Protein AF-0000000087157886 (afdb_homodimer)

Radius of gyration: 39.84 Å; Cα contacts (8 Å, |Δi|>4): 677; chains: 2; bounding box: 119×116×123 Å

Secondary structure (DSSP, 8-state):
------------------------------------------------------PPPPPPPEE---GGG-EE-SS-TTEEEEE-SHHHHTTTS-EEEEEEEPSSP-HHHH---EEEE-SEEEEEEEESEEEEEETTTEEEEEETT-EEE--TT--EEEEEE-TT-EEEEEEESSS-EEEE---/------------------------------------------------------PPPPPPPEE---GGG-EE-SS-TTEEEEE-SHHHHTTTS-EEEEEEEPSSP-HHHH---EEEE-SEEEEEEEESEEEEEETTTEEEEEETT-EEE--TT--EEEEEE-TT-EEEEEEESSS-EEEE---

pLDDT: mean 74.91, std 32.19, range [16.67, 98.94]

Sequence (366 aa):
MAKQKVTSRPAAKTAVRKKWTGLTTAKSSARKTIKSKGRVSTAKKTAAKAAAKARPKQSIAISHHREEDFKADGLRAYAKYRDLGIAAATHGLAQAHVIRLQGPCNPEEVSKLHYHDVEFQMVYVLKGWVKTYMEGEGETLMTQGSAWTQPPRIRHMILDYSGDVELLEVILPAEFKTVELKAMAKQKVTSRPAAKTAVRKKWTGLTTAKSSARKTIKSKGRVSTAKKTAAKAAAKARPKQSIAISHHREEDFKADGLRAYAKYRDLGIAAATHGLAQAHVIRLQGPCNPEEVSKLHYHDVEFQMVYVLKGWVKTYMEGEGETLMTQGSAWTQPPRIRHMILDYSGDVELLEVILPAEFKTVELKA

Organism: NCBI:txid2511166

Solvent-accessible surface area (backbone atoms only — not comparable to full-atom values): 21474 Å² total; per-residue (Å²): 138,74,86,66,84,78,74,87,71,81,82,78,82,84,74,84,67,87,81,78,79,88,74,84,71,80,79,76,79,79,74,80,76,80,78,78,78,75,80,77,75,76,72,75,73,73,71,69,76,71,72,76,73,80,74,72,84,54,48,71,22,73,30,70,69,50,80,84,53,48,34,66,75,78,80,43,93,48,36,29,36,28,76,41,50,35,27,72,23,42,75,40,52,29,28,38,33,38,38,36,41,48,49,77,62,49,48,88,78,54,47,54,44,25,28,43,58,41,77,43,35,38,40,34,28,72,29,48,32,40,29,34,36,36,70,96,73,43,75,46,83,38,38,50,55,14,34,36,40,53,41,62,54,46,44,31,31,45,60,44,46,40,54,66,17,26,35,40,38,42,32,25,44,42,72,65,53,74,49,78,53,80,132,134,83,85,86,78,85,86,82,82,77,87,79,83,85,74,88,70,81,72,89,71,87,65,83,72,78,81,77,79,80,75,81,76,78,79,75,80,74,79,76,73,77,72,75,74,73,71,70,77,69,72,76,73,80,75,73,83,54,48,73,21,73,28,70,69,48,80,84,51,49,34,68,75,79,82,41,93,48,35,29,37,29,75,41,51,34,26,71,24,42,74,38,53,30,26,38,34,39,38,36,39,47,48,78,62,52,48,88,79,54,45,54,44,24,28,42,58,40,77,42,35,37,40,34,28,72,30,48,33,39,29,34,36,34,71,96,76,43,75,46,82,38,37,50,55,13,34,36,41,53,40,60,54,44,46,32,32,44,61,44,46,40,56,64,17,28,34,40,38,42,32,24,43,41,71,65,54,74,47,77,53,81,130

Nearest PDB structures (foldseek):
  2o8q-assembly1_B-2  TM=8.494E-01  e=1.145E-11  Paraburkholderia xenovorans LB400
  2o8q-assembly1_A-2  TM=8.624E-01  e=2.901E-11  Paraburkholderia xenovorans LB400
  1gqg-assembly2_B  TM=8.319E-01  e=5.423E-05  Aspergillus japonicus
  1h1i-assembly2_B  TM=8.383E-01  e=1.104E-04  Aspergillus japonicus
  1zz7-assembly1_B-2  TM=7.543E-01  e=3.122E-04  Streptomyces wedmorensis

InterPro domains:
  IPR011051 RmlC-like cupin domain superfamily [SSF51182] (80-177)
  IPR013096 Cupin 2, conserved barrel [PF07883] (107-158)
  IPR014710 RmlC-like jelly roll fold [G3DSA:2.60.120.10] (56-183)

Foldseek 3Di:
DCPPDDDDPDDDDDDPPPDDDDDDPPPPDPPPPPPPPPPPPPPPPPVPPPPPPDDDDFDDFADDDDPVQFADPVPDPQKTKRWRCRCVRRVQFKGKIKIWGADDDDQVRFFFKKFKQFQWKKKAKQAWWWWKQWPPPGIDIGHHGDMDIDHGGIIMTTRGTDRGIMMMMMTGRNDIDMDTDDD/DDDDDDDDDDDDDDDPDDDDDDPPPPDPDPPPPPPPPDPPPPPPPPVPPPPPPDDDDFADFADDDDPVQFADPVPDPQKTKRWRCRCVRRVQFKGKIKIWGADDDDQVRFFFKKFKQFQWKKKAKQAWWWWKQWPPPGIDIGHHGDMDIDHGGIIMTTRGTDRGIMMMMMTGGNDIDMDTDDD

Structure (mmCIF, N/CA/C/O backbone):
data_AF-0000000087157886-model_v1
#
loop_
_entity.id
_entity.type
_entity.pdbx_description
1 polymer 'Cupin type-2 domain-containing protein'
#
loop_
_atom_site.group_PDB
_atom_site.id
_atom_site.type_symbol
_atom_site.label_atom_id
_atom_site.label_alt_id
_atom_site.label_comp_id
_atom_site.label_asym_id
_atom_site.label_entity_id
_atom_site.label_seq_id
_atom_site.pdbx_PDB_ins_code
_atom_site.Cartn_x
_atom_site.Cartn_y
_atom_site.Cartn_z
_atom_site.occupancy
_atom_site.B_iso_or_equiv
_atom_site.auth_seq_id
_atom_site.auth_comp_id
_atom_site.auth_asym_id
_atom_site.auth_atom_id
_atom_site.pdbx_PDB_model_num
ATOM 1 N N . MET A 1 1 ? 29.219 -51.812 -51.031 1 19.61 1 MET A N 1
ATOM 2 C CA . MET A 1 1 ? 30.516 -51.781 -51.719 1 19.61 1 MET A CA 1
ATOM 3 C C . MET A 1 1 ? 31.156 -50.406 -51.562 1 19.61 1 MET A C 1
ATOM 5 O O . MET A 1 1 ? 30.469 -49.375 -51.594 1 19.61 1 MET A O 1
ATOM 9 N N . ALA A 1 2 ? 32.562 -50.438 -51.406 1 18.75 2 ALA A N 1
ATOM 10 C CA . ALA A 1 2 ? 33.625 -49.812 -50.656 1 18.75 2 ALA A CA 1
ATOM 11 C C . ALA A 1 2 ? 34.188 -48.562 -51.375 1 18.75 2 ALA A C 1
ATOM 13 O O . ALA A 1 2 ? 35.156 -47.969 -50.906 1 18.75 2 ALA A O 1
ATOM 14 N N . LYS A 1 3 ? 33.531 -48.156 -52.5 1 18.78 3 LYS A N 1
ATOM 15 C CA . LYS A 1 3 ? 34.531 -47.531 -53.375 1 18.78 3 LYS A CA 1
ATOM 16 C C . LYS A 1 3 ? 35.125 -46.312 -52.719 1 18.78 3 LYS A C 1
ATOM 18 O O . LYS A 1 3 ? 34.438 -45.375 -52.375 1 18.78 3 LYS A O 1
ATOM 23 N N . GLN A 1 4 ? 36.344 -46.406 -52.281 1 18.41 4 GLN A N 1
ATOM 24 C CA . GLN A 1 4 ? 37.438 -45.812 -51.5 1 18.41 4 GLN A CA 1
ATOM 25 C C . GLN A 1 4 ? 38.062 -44.625 -52.25 1 18.41 4 GLN A C 1
ATOM 27 O O . GLN A 1 4 ? 39.25 -44.344 -52.062 1 18.41 4 GLN A O 1
ATOM 32 N N . LYS A 1 5 ? 37.188 -44.031 -53.188 1 20.88 5 LYS A N 1
ATOM 33 C CA . LYS A 1 5 ? 38.094 -43.25 -54.062 1 20.88 5 LYS A CA 1
ATOM 34 C C . LYS A 1 5 ? 39 -42.375 -53.25 1 20.88 5 LYS A C 1
ATOM 36 O O . LYS A 1 5 ? 38.562 -41.719 -52.281 1 20.88 5 LYS A O 1
ATOM 41 N N . VAL A 1 6 ? 40.219 -42.375 -53.594 1 19.45 6 VAL A N 1
ATOM 42 C CA . VAL A 1 6 ? 41.656 -42.25 -53.375 1 19.45 6 VAL A CA 1
ATOM 43 C C . VAL A 1 6 ? 42.031 -40.781 -53.188 1 19.45 6 VAL A C 1
ATOM 45 O O . VAL A 1 6 ? 41.219 -39.875 -53.531 1 19.45 6 VAL A O 1
ATOM 48 N N . THR A 1 7 ? 43.25 -40.406 -53.531 1 18.94 7 THR A N 1
ATOM 49 C CA . THR A 1 7 ? 44.5 -40 -52.938 1 18.94 7 THR A CA 1
ATOM 50 C C . THR A 1 7 ? 44.812 -38.531 -53.219 1 18.94 7 THR A C 1
ATOM 52 O O . THR A 1 7 ? 45.375 -37.812 -52.406 1 18.94 7 THR A O 1
ATOM 55 N N . SER A 1 8 ? 44.406 -37.938 -54.531 1 18.78 8 SER A N 1
ATOM 56 C CA . SER A 1 8 ? 45.656 -37.344 -55.031 1 18.78 8 SER A CA 1
ATOM 57 C C . SER A 1 8 ? 45.906 -36 -54.375 1 18.78 8 SER A C 1
ATOM 59 O O . SER A 1 8 ? 45 -35.156 -54.312 1 18.78 8 SER A O 1
ATOM 61 N N . ARG A 1 9 ? 46.844 -35.844 -53.531 1 20.89 9 ARG A N 1
ATOM 62 C CA . ARG A 1 9 ? 47.375 -34.906 -52.531 1 20.89 9 ARG A CA 1
ATOM 63 C C . ARG A 1 9 ? 47.938 -33.656 -53.219 1 20.89 9 ARG A C 1
ATOM 65 O O . ARG A 1 9 ? 48.969 -33.75 -53.875 1 20.89 9 ARG A O 1
ATOM 72 N N . PRO A 1 10 ? 47.031 -32.906 -54 1 19.55 10 PRO A N 1
ATOM 73 C CA . PRO A 1 10 ? 47.812 -31.953 -54.781 1 19.55 10 PRO A CA 1
ATOM 74 C C . PRO A 1 10 ? 48.812 -31.188 -53.969 1 19.55 10 PRO A C 1
ATOM 76 O O . PRO A 1 10 ? 48.688 -31.062 -52.75 1 19.55 10 PRO A O 1
ATOM 79 N N . ALA A 1 11 ? 49.781 -30.703 -54.781 1 18.25 11 ALA A N 1
ATOM 80 C CA . ALA A 1 11 ? 51.156 -30.234 -54.781 1 18.25 11 ALA A CA 1
ATOM 81 C C . ALA A 1 11 ? 51.312 -28.906 -54.062 1 18.25 11 ALA A C 1
ATOM 83 O O . ALA A 1 11 ? 50.344 -28.109 -54 1 18.25 11 ALA A O 1
ATOM 84 N N . ALA A 1 12 ? 52.531 -28.625 -53.531 1 17.77 12 ALA A N 1
ATOM 85 C CA . ALA A 1 12 ? 53.344 -28 -52.5 1 17.77 12 ALA A CA 1
ATOM 86 C C . ALA A 1 12 ? 53.656 -26.547 -52.844 1 17.77 12 ALA A C 1
ATOM 88 O O . ALA A 1 12 ? 54.281 -25.828 -52.031 1 17.77 12 ALA A O 1
ATOM 89 N N . LYS A 1 13 ? 53 -25.922 -53.969 1 19.08 13 LYS A N 1
ATOM 90 C CA . LYS A 1 13 ? 54.094 -25.062 -54.438 1 19.08 13 LYS A CA 1
ATOM 91 C C . LYS A 1 13 ? 54.562 -24.125 -53.312 1 19.08 13 LYS A C 1
ATOM 93 O O . LYS A 1 13 ? 53.844 -23.906 -52.344 1 19.08 13 LYS A O 1
ATOM 98 N N . THR A 1 14 ? 55.469 -23.141 -53.812 1 18.05 14 THR A N 1
ATOM 99 C CA . THR A 1 14 ? 56.781 -22.5 -53.656 1 18.05 14 THR A CA 1
ATOM 100 C C . THR A 1 14 ? 56.688 -21.281 -52.75 1 18.05 14 THR A C 1
ATOM 102 O O . THR A 1 14 ? 55.719 -20.516 -52.812 1 18.05 14 THR A O 1
ATOM 105 N N . ALA A 1 15 ? 57.656 -21.031 -51.906 1 19.45 15 ALA A N 1
ATOM 106 C CA . ALA A 1 15 ? 58.188 -20.469 -50.688 1 19.45 15 ALA A CA 1
ATOM 107 C C . ALA A 1 15 ? 58.5 -18.984 -50.844 1 19.45 15 ALA A C 1
ATOM 109 O O . ALA A 1 15 ? 58.781 -18.297 -49.844 1 19.45 15 ALA A O 1
ATOM 110 N N . VAL A 1 16 ? 58.062 -18.219 -51.969 1 19.06 16 VAL A N 1
ATOM 111 C CA . VAL A 1 16 ? 59.125 -17.234 -52.188 1 19.06 16 VAL A CA 1
ATOM 112 C C . VAL A 1 16 ? 59.188 -16.281 -51 1 19.06 16 VAL A C 1
ATOM 114 O O . VAL A 1 16 ? 58.188 -15.664 -50.625 1 19.06 16 VAL A O 1
ATOM 117 N N . ARG A 1 17 ? 60.25 -16.312 -50.188 1 18.52 17 ARG A N 1
ATOM 118 C CA . ARG A 1 17 ? 60.719 -15.789 -48.906 1 18.52 17 ARG A CA 1
ATOM 119 C C . ARG A 1 17 ? 61.094 -14.312 -49.031 1 18.52 17 ARG A C 1
ATOM 121 O O . ARG A 1 17 ? 61.875 -13.797 -48.25 1 18.52 17 ARG A O 1
ATOM 128 N N . LYS A 1 18 ? 60.438 -13.453 -49.844 1 21.28 18 LYS A N 1
ATOM 129 C CA . LYS A 1 18 ? 61.281 -12.281 -50 1 21.28 18 LYS A CA 1
ATOM 130 C C . LYS A 1 18 ? 61.656 -11.688 -48.625 1 21.28 18 LYS A C 1
ATOM 132 O O . LYS A 1 18 ? 60.812 -11.555 -47.75 1 21.28 18 LYS A O 1
ATOM 137 N N . LYS A 1 19 ? 63.031 -11.391 -48.469 1 18.89 19 LYS A N 1
ATOM 138 C CA . LYS A 1 19 ? 64.062 -11.023 -47.469 1 18.89 19 LYS A CA 1
ATOM 139 C C . LYS A 1 19 ? 63.75 -9.672 -46.844 1 18.89 19 LYS A C 1
ATOM 141 O O . LYS A 1 19 ? 63.062 -8.836 -47.469 1 18.89 19 LYS A O 1
ATOM 146 N N . TRP A 1 20 ? 64.438 -9.391 -45.656 1 19.41 20 TRP A N 1
ATOM 147 C CA . TRP A 1 20 ? 64.5 -8.82 -44.312 1 19.41 20 TRP A CA 1
ATOM 148 C C . TRP A 1 20 ? 65.062 -7.402 -44.344 1 19.41 20 TRP A C 1
ATOM 150 O O . TRP A 1 20 ? 65.125 -6.738 -43.312 1 19.41 20 TRP A O 1
ATOM 160 N N . THR A 1 21 ? 65.188 -6.734 -45.531 1 16.67 21 THR A N 1
ATOM 161 C CA . THR A 1 21 ? 66.438 -5.949 -45.375 1 16.67 21 THR A CA 1
ATOM 162 C C . THR A 1 21 ? 66.312 -5.031 -44.188 1 16.67 21 THR A C 1
ATOM 164 O O . THR A 1 21 ? 65.25 -4.855 -43.594 1 16.67 21 THR A O 1
ATOM 167 N N . GLY A 1 22 ? 66.875 -3.629 -44.344 1 17.62 22 GLY A N 1
ATOM 168 C CA . GLY A 1 22 ? 68 -2.873 -43.781 1 17.62 22 GLY A CA 1
ATOM 169 C C . GLY A 1 22 ? 67.625 -2.119 -42.531 1 17.62 22 GLY A C 1
ATOM 170 O O . GLY A 1 22 ? 66.438 -1.833 -42.281 1 17.62 22 GLY A O 1
ATOM 171 N N . LEU A 1 23 ? 68.562 -2.012 -41.5 1 20.67 23 LEU A N 1
ATOM 172 C CA . LEU A 1 23 ? 68.875 -1.808 -40.094 1 20.67 23 LEU A CA 1
ATOM 173 C C . LEU A 1 23 ? 68.75 -0.333 -39.719 1 20.67 23 LEU A C 1
ATOM 175 O O . LEU A 1 23 ? 68.375 -0.001 -38.594 1 20.67 23 LEU A O 1
ATOM 179 N N . THR A 1 24 ? 68.812 0.702 -40.594 1 21.12 24 THR A N 1
ATOM 180 C CA . THR A 1 24 ? 69.688 1.696 -40.031 1 21.12 24 THR A CA 1
ATOM 181 C C . THR A 1 24 ? 69.062 2.318 -38.781 1 21.12 24 THR A C 1
ATOM 183 O O . THR A 1 24 ? 67.812 2.477 -38.719 1 21.12 24 THR A O 1
ATOM 186 N N . THR A 1 25 ? 69.75 2.252 -37.656 1 20.39 25 THR A N 1
ATOM 187 C CA . THR A 1 25 ? 69.688 2.537 -36.219 1 20.39 25 THR A CA 1
ATOM 188 C C . THR A 1 25 ? 69.562 4.035 -36 1 20.39 25 THR A C 1
ATOM 190 O O . THR A 1 25 ? 69.562 4.488 -34.844 1 20.39 25 THR A O 1
ATOM 193 N N . ALA A 1 26 ? 68.938 4.871 -36.906 1 23.09 26 ALA A N 1
ATOM 194 C CA . ALA A 1 26 ? 69.25 6.246 -36.594 1 23.09 26 ALA A CA 1
ATOM 195 C C . ALA A 1 26 ? 68.875 6.605 -35.156 1 23.09 26 ALA A C 1
ATOM 197 O O . ALA A 1 26 ? 67.812 6.219 -34.688 1 23.09 26 ALA A O 1
ATOM 198 N N . LYS A 1 27 ? 69.875 7.004 -34.344 1 24 27 LYS A N 1
ATOM 199 C CA . LYS A 1 27 ? 70.062 7.422 -32.938 1 24 27 LYS A CA 1
ATOM 200 C C . LYS A 1 27 ? 69.188 8.641 -32.625 1 24 27 LYS A C 1
ATOM 202 O O . LYS A 1 27 ? 69.438 9.727 -33.156 1 24 27 LYS A O 1
ATOM 207 N N . SER A 1 28 ? 67.875 8.641 -32.781 1 21.61 28 SER A N 1
ATOM 208 C CA . SER A 1 28 ? 67.188 9.891 -32.5 1 21.61 28 SER A CA 1
ATOM 209 C C . SER A 1 28 ? 67.5 10.406 -31.109 1 21.61 28 SER A C 1
ATOM 211 O O . SER A 1 28 ? 67.75 9.625 -30.172 1 21.61 28 SER A O 1
ATOM 213 N N . SER A 1 29 ? 68.062 11.648 -31.016 1 24.52 29 SER A N 1
ATOM 214 C CA . SER A 1 29 ? 68.5 12.594 -29.984 1 24.52 29 SER A CA 1
ATOM 215 C C . SER A 1 29 ? 67.375 12.789 -28.953 1 24.52 29 SER A C 1
ATOM 217 O O . SER A 1 29 ? 66.188 12.969 -29.312 1 24.52 29 SER A O 1
ATOM 219 N N . ALA A 1 30 ? 67.562 12.305 -27.781 1 24.83 30 ALA A N 1
ATOM 220 C CA . ALA A 1 30 ? 66.812 12.258 -26.562 1 24.83 30 ALA A CA 1
ATOM 221 C C . ALA A 1 30 ? 66.438 13.664 -26.078 1 24.83 30 ALA A C 1
ATOM 223 O O . ALA A 1 30 ? 67.312 14.398 -25.594 1 24.83 30 ALA A O 1
ATOM 224 N N . ARG A 1 31 ? 65.688 14.5 -26.906 1 25.17 31 ARG A N 1
ATOM 225 C CA . ARG A 1 31 ? 65.375 15.812 -26.359 1 25.17 31 ARG A CA 1
ATOM 226 C C . ARG A 1 31 ? 64.75 15.688 -24.984 1 25.17 31 ARG A C 1
ATOM 228 O O . ARG A 1 31 ? 63.812 14.859 -24.812 1 25.17 31 ARG A O 1
ATOM 235 N N . LYS A 1 32 ? 65.375 16.125 -23.906 1 25.89 32 LYS A N 1
ATOM 236 C CA . LYS A 1 32 ? 65.062 16.25 -22.5 1 25.89 32 LYS A CA 1
ATOM 237 C C . LYS A 1 32 ? 63.781 17.062 -22.312 1 25.89 32 LYS A C 1
ATOM 239 O O . LYS A 1 32 ? 63.719 18.219 -22.703 1 25.89 32 LYS A O 1
ATOM 244 N N . THR A 1 33 ? 62.531 16.578 -22.656 1 25.28 33 THR A N 1
ATOM 245 C CA . THR A 1 33 ? 61.312 17.344 -22.375 1 25.28 33 THR A CA 1
ATOM 246 C C . THR A 1 33 ? 61.219 17.719 -20.906 1 25.28 33 THR A C 1
ATOM 248 O O . THR A 1 33 ? 61.312 16.844 -20.031 1 25.28 33 THR A O 1
ATOM 251 N N . ILE A 1 34 ? 61.625 18.891 -20.5 1 25.67 34 ILE A N 1
ATOM 252 C CA . ILE A 1 34 ? 61.469 19.547 -19.203 1 25.67 34 ILE A CA 1
ATOM 253 C C . ILE A 1 34 ? 60 19.562 -18.797 1 25.67 34 ILE A C 1
ATOM 255 O O . ILE A 1 34 ? 59.156 20.141 -19.5 1 25.67 34 ILE A O 1
ATOM 259 N N . LYS A 1 35 ? 59.438 18.516 -18.172 1 27.19 35 LYS A N 1
ATOM 260 C CA . LYS A 1 35 ? 58.062 18.406 -17.641 1 27.19 35 LYS A CA 1
ATOM 261 C C . LYS A 1 35 ? 57.844 19.438 -16.547 1 27.19 35 LYS A C 1
ATOM 263 O O . LYS A 1 35 ? 58.5 19.406 -15.5 1 27.19 35 LYS A O 1
ATOM 268 N N . SER A 1 36 ? 57.594 20.734 -16.875 1 28.08 36 SER A N 1
ATOM 269 C CA . SER A 1 36 ? 57.094 21.672 -15.867 1 28.08 36 SER A CA 1
ATOM 270 C C . SER A 1 36 ? 55.875 21.125 -15.156 1 28.08 36 SER A C 1
ATOM 272 O O . SER A 1 36 ? 54.938 20.656 -15.797 1 28.08 36 SER A O 1
ATOM 274 N N . LYS A 1 37 ? 56 20.594 -13.922 1 31.44 37 LYS A N 1
ATOM 275 C CA . LYS A 1 37 ? 54.969 20.141 -12.977 1 31.44 37 LYS A CA 1
ATOM 276 C C . LYS A 1 37 ? 53.969 21.234 -12.703 1 31.44 37 LYS A C 1
ATOM 278 O O . LYS A 1 37 ? 54.281 22.234 -12.047 1 31.44 37 LYS A O 1
ATOM 283 N N . GLY A 1 38 ? 53.094 21.703 -13.656 1 28.89 38 GLY A N 1
ATOM 284 C CA . GLY A 1 38 ? 51.969 22.562 -13.281 1 28.89 38 GLY A CA 1
ATOM 285 C C . GLY A 1 38 ? 51.156 22 -12.133 1 28.89 38 GLY A C 1
ATOM 286 O O . GLY A 1 38 ? 50.875 20.797 -12.078 1 28.89 38 GLY A O 1
ATOM 287 N N . ARG A 1 39 ? 51.219 22.609 -10.859 1 28.95 39 ARG A N 1
ATOM 288 C CA . ARG A 1 39 ? 50.438 22.391 -9.656 1 28.95 39 ARG A CA 1
ATOM 289 C C . ARG A 1 39 ? 48.938 22.406 -9.969 1 28.95 39 ARG A C 1
ATOM 291 O O . ARG A 1 39 ? 48.406 23.438 -10.383 1 28.95 39 ARG A O 1
ATOM 298 N N . VAL A 1 40 ? 48.312 21.312 -10.438 1 33.69 40 VAL A N 1
ATOM 299 C CA . VAL A 1 40 ? 46.875 21.188 -10.516 1 33.69 40 VAL A CA 1
ATOM 300 C C . VAL A 1 40 ? 46.25 21.469 -9.156 1 33.69 40 VAL A C 1
ATOM 302 O O . VAL A 1 40 ? 46.531 20.781 -8.172 1 33.69 40 VAL A O 1
ATOM 305 N N . SER A 1 41 ? 46.125 22.766 -8.773 1 28.81 41 SER A N 1
ATOM 306 C CA . SER A 1 41 ? 45.25 23.094 -7.641 1 28.81 41 SER A CA 1
ATOM 307 C C . SER A 1 41 ? 43.938 22.359 -7.715 1 28.81 41 SER A C 1
ATOM 309 O O . SER A 1 41 ? 43.188 22.5 -8.703 1 28.81 41 SER A O 1
ATOM 311 N N . THR A 1 42 ? 43.844 21.109 -7.238 1 31.78 42 THR A N 1
ATOM 312 C CA . THR A 1 42 ? 42.594 20.406 -7.051 1 31.78 42 THR A CA 1
ATOM 313 C C . THR A 1 42 ? 41.625 21.234 -6.223 1 31.78 42 THR A C 1
ATOM 315 O O . THR A 1 42 ? 41.781 21.359 -5.004 1 31.78 42 THR A O 1
ATOM 318 N N . ALA A 1 43 ? 41.219 22.484 -6.66 1 34.84 43 ALA A N 1
ATOM 319 C CA . ALA A 1 43 ? 40.062 23.094 -6.027 1 34.84 43 ALA A CA 1
ATOM 320 C C . ALA A 1 43 ? 38.938 22.047 -5.816 1 34.84 43 ALA A C 1
ATOM 322 O O . ALA A 1 43 ? 38.438 21.469 -6.781 1 34.84 43 ALA A O 1
ATOM 323 N N . LYS A 1 44 ? 38.969 21.406 -4.664 1 33.78 44 LYS A N 1
ATOM 324 C CA . LYS A 1 44 ? 37.812 20.641 -4.223 1 33.78 44 LYS A CA 1
ATOM 325 C C . LYS A 1 44 ? 36.531 21.453 -4.355 1 33.78 44 LYS A C 1
ATOM 327 O O . LYS A 1 44 ? 36.344 22.422 -3.617 1 33.78 44 LYS A O 1
ATOM 332 N N . LYS A 1 45 ? 36 21.703 -5.613 1 35.59 45 LYS A N 1
ATOM 333 C CA . LYS A 1 45 ? 34.625 22.125 -5.684 1 35.59 45 LYS A CA 1
ATOM 334 C C . LYS A 1 45 ? 33.75 21.266 -4.777 1 35.59 45 LYS A C 1
ATOM 336 O O . LYS A 1 45 ? 33.594 20.047 -4.988 1 35.59 45 LYS A O 1
ATOM 341 N N . THR A 1 46 ? 33.75 21.562 -3.512 1 28.69 46 THR A N 1
ATOM 342 C CA . THR A 1 46 ? 32.688 20.984 -2.717 1 28.69 46 THR A CA 1
ATOM 343 C C . THR A 1 46 ? 31.344 21.141 -3.428 1 28.69 46 THR A C 1
ATOM 345 O O . THR A 1 46 ? 30.859 22.25 -3.631 1 28.69 46 THR A O 1
ATOM 348 N N . ALA A 1 47 ? 31.047 20.375 -4.434 1 32.88 47 ALA A N 1
ATOM 349 C CA . ALA A 1 47 ? 29.703 20.359 -4.984 1 32.88 47 ALA A CA 1
ATOM 350 C C . ALA A 1 47 ? 28.656 20.484 -3.881 1 32.88 47 ALA A C 1
ATOM 352 O O . ALA A 1 47 ? 28.609 19.641 -2.973 1 32.88 47 ALA A O 1
ATOM 353 N N . ALA A 1 48 ? 28.312 21.625 -3.432 1 32.16 48 ALA A N 1
ATOM 354 C CA . ALA A 1 48 ? 27.156 21.844 -2.578 1 32.16 48 ALA A CA 1
ATOM 355 C C . ALA A 1 48 ? 26.047 20.844 -2.895 1 32.16 48 ALA A C 1
ATOM 357 O O . ALA A 1 48 ? 25.75 20.594 -4.066 1 32.16 48 ALA A O 1
ATOM 358 N N . LYS A 1 49 ? 25.922 19.75 -2.219 1 34.44 49 LYS A N 1
ATOM 359 C CA . LYS A 1 49 ? 24.703 18.953 -2.312 1 34.44 49 LYS A CA 1
ATOM 360 C C . LYS A 1 49 ? 23.484 19.812 -2.609 1 34.44 49 LYS A C 1
ATOM 362 O O . LYS A 1 49 ? 23.141 20.703 -1.819 1 34.44 49 LYS A O 1
ATOM 367 N N . ALA A 1 50 ? 23.172 20.219 -3.842 1 35.5 50 ALA A N 1
ATOM 368 C CA . ALA A 1 50 ? 21.938 20.875 -4.246 1 35.5 50 ALA A CA 1
ATOM 369 C C . ALA A 1 50 ? 20.781 20.438 -3.357 1 35.5 50 ALA A C 1
ATOM 371 O O . ALA A 1 50 ? 20.609 19.25 -3.072 1 35.5 50 ALA A O 1
ATOM 372 N N . ALA A 1 51 ? 20.328 21.125 -2.377 1 38.31 51 ALA A N 1
ATOM 373 C CA . ALA A 1 51 ? 19.078 20.953 -1.669 1 38.31 51 ALA A CA 1
ATOM 374 C C . ALA A 1 51 ? 18.016 20.312 -2.578 1 38.31 51 ALA A C 1
ATOM 376 O O . ALA A 1 51 ? 17.828 20.75 -3.713 1 38.31 51 ALA A O 1
ATOM 377 N N . ALA A 1 52 ? 17.875 19.047 -2.633 1 45.19 52 ALA A N 1
ATOM 378 C CA . ALA A 1 52 ? 16.812 18.406 -3.406 1 45.19 52 ALA A CA 1
ATOM 379 C C . ALA A 1 52 ? 15.609 19.328 -3.57 1 45.19 52 ALA A C 1
ATOM 381 O O . ALA A 1 52 ? 15.109 19.891 -2.592 1 45.19 52 ALA A O 1
ATOM 382 N N . LYS A 1 53 ? 15.531 20.062 -4.598 1 56.94 53 LYS A N 1
ATOM 383 C CA . LYS A 1 53 ? 14.391 20.906 -4.926 1 56.94 53 LYS A CA 1
ATOM 384 C C . LYS A 1 53 ? 13.086 20.312 -4.41 1 56.94 53 LYS A C 1
ATOM 386 O O . LYS A 1 53 ? 12.852 19.109 -4.562 1 56.94 53 LYS A O 1
ATOM 391 N N . ALA A 1 54 ? 12.43 20.953 -3.443 1 74.25 54 ALA A N 1
ATOM 392 C CA . ALA A 1 54 ? 11.141 20.562 -2.865 1 74.25 54 ALA A CA 1
ATOM 393 C C . ALA A 1 54 ? 10.18 20.094 -3.945 1 74.25 54 ALA A C 1
ATOM 395 O O . ALA A 1 54 ? 10.078 20.703 -5.012 1 74.25 54 ALA A O 1
ATOM 396 N N . ARG A 1 55 ? 9.617 18.859 -3.873 1 80.56 55 ARG A N 1
ATOM 397 C CA . ARG A 1 55 ? 8.625 18.328 -4.816 1 80.56 55 ARG A CA 1
ATOM 398 C C . ARG A 1 55 ? 7.387 19.219 -4.855 1 80.56 55 ARG A C 1
ATOM 400 O O . ARG A 1 55 ? 6.98 19.766 -3.83 1 80.56 55 ARG A O 1
ATOM 407 N N . PRO A 1 56 ? 6.938 19.344 -6.086 1 90.88 56 PRO A N 1
ATOM 408 C CA . PRO A 1 56 ? 5.664 20.062 -6.176 1 90.88 56 PRO A CA 1
ATOM 409 C C . PRO A 1 56 ? 4.57 19.438 -5.312 1 90.88 56 PRO A C 1
ATOM 411 O O . PRO A 1 56 ? 4.703 18.297 -4.879 1 90.88 56 PRO A O 1
ATOM 414 N N . LYS A 1 57 ? 3.588 20.219 -5.176 1 94.69 57 LYS A N 1
ATOM 415 C CA . LYS A 1 57 ? 2.447 19.734 -4.402 1 94.69 57 LYS A CA 1
ATOM 416 C C . LYS A 1 57 ? 1.817 18.516 -5.066 1 94.69 57 LYS A C 1
ATOM 418 O O . LYS A 1 57 ? 1.629 18.484 -6.285 1 94.69 57 LYS A O 1
ATOM 423 N N . GLN A 1 58 ? 1.436 17.578 -4.309 1 97.69 58 GLN A N 1
ATOM 424 C CA . GLN A 1 58 ? 0.81 16.359 -4.801 1 97.69 58 GLN A CA 1
ATOM 425 C C . GLN A 1 58 ? -0.633 16.609 -5.227 1 97.69 58 GLN A C 1
ATOM 427 O O . GLN A 1 58 ? -1.306 17.484 -4.672 1 97.69 58 GLN A O 1
ATOM 432 N N . SER A 1 59 ? -1.042 15.844 -6.199 1 97.94 59 SER A N 1
ATOM 433 C CA . SER A 1 59 ? -2.457 15.766 -6.543 1 97.94 59 SER A CA 1
ATOM 434 C C . SER A 1 59 ? -3.086 14.477 -6.035 1 97.94 59 SER A C 1
ATOM 436 O O . SER A 1 59 ? -2.387 13.602 -5.512 1 97.94 59 SER A O 1
ATOM 438 N N . ILE A 1 60 ? -4.398 14.375 -6.129 1 98.38 60 ILE A N 1
ATOM 439 C CA . ILE A 1 60 ? -5.113 13.172 -5.707 1 98.38 60 ILE A CA 1
ATOM 440 C C . ILE A 1 60 ? -5.102 12.141 -6.832 1 98.38 60 ILE A C 1
ATOM 442 O O . ILE A 1 60 ? -5.496 12.445 -7.961 1 98.38 60 ILE A O 1
ATOM 446 N N . ALA A 1 61 ? -4.633 10.977 -6.598 1 98.75 61 ALA A N 1
ATOM 447 C CA . ALA A 1 61 ? -4.797 9.844 -7.504 1 98.75 61 ALA A CA 1
ATOM 448 C C . ALA A 1 61 ? -6.004 8.992 -7.109 1 98.75 61 ALA A C 1
ATOM 450 O O . ALA A 1 61 ? -6.133 8.586 -5.953 1 98.75 61 ALA A O 1
ATOM 451 N N . ILE A 1 62 ? -6.891 8.727 -8.016 1 98.75 62 ILE A N 1
ATOM 452 C CA . ILE A 1 62 ? -8.016 7.82 -7.824 1 98.75 62 ILE A CA 1
ATOM 453 C C . ILE A 1 62 ? -8.031 6.781 -8.945 1 98.75 62 ILE A C 1
ATOM 455 O O . ILE A 1 62 ? -7.945 7.125 -10.125 1 98.75 62 ILE A O 1
ATOM 459 N N . SER A 1 63 ? -8.062 5.559 -8.562 1 98.75 63 SER A N 1
ATOM 460 C CA . SER A 1 63 ? -8.164 4.461 -9.516 1 98.75 63 SER A CA 1
ATOM 461 C C . SER A 1 63 ? -9.273 3.488 -9.141 1 98.75 63 SER A C 1
ATOM 463 O O . SER A 1 63 ? -9.359 3.055 -7.988 1 98.75 63 SER A O 1
ATOM 465 N N . HIS A 1 64 ? -10.133 3.199 -10.078 1 98.75 64 HIS A N 1
ATOM 466 C CA . HIS A 1 64 ? -11.141 2.158 -9.914 1 98.75 64 HIS A CA 1
ATOM 467 C C . HIS A 1 64 ? -10.781 0.916 -10.727 1 98.75 64 HIS A C 1
ATOM 469 O O . HIS A 1 64 ? -10.172 1.02 -11.789 1 98.75 64 HIS A O 1
ATOM 475 N N . HIS A 1 65 ? -11.164 -0.209 -10.172 1 98.31 65 HIS A N 1
ATOM 476 C CA . HIS A 1 65 ? -10.867 -1.45 -10.883 1 98.31 65 HIS A CA 1
ATOM 477 C C . HIS A 1 65 ? -11.594 -1.505 -12.219 1 98.31 65 HIS A C 1
ATOM 479 O O . HIS A 1 65 ? -12.82 -1.425 -12.273 1 98.31 65 HIS A O 1
ATOM 485 N N . ARG A 1 66 ? -10.828 -1.606 -13.211 1 97.44 66 ARG A N 1
ATOM 486 C CA . ARG A 1 66 ? -11.289 -1.949 -14.547 1 97.44 66 ARG A CA 1
ATOM 487 C C . ARG A 1 66 ? -10.367 -2.969 -15.203 1 97.44 66 ARG A C 1
ATOM 489 O O . ARG A 1 66 ? -9.141 -2.793 -15.211 1 97.44 66 ARG A O 1
ATOM 496 N N . GLU A 1 67 ? -10.961 -4.004 -15.766 1 96.94 67 GLU A N 1
ATOM 497 C CA . GLU A 1 67 ? -10.172 -5.062 -16.391 1 96.94 67 GLU A CA 1
ATOM 498 C C . GLU A 1 67 ? -9.273 -4.512 -17.5 1 96.94 67 GLU A C 1
ATOM 500 O O . GLU A 1 67 ? -8.133 -4.957 -17.656 1 96.94 67 GLU A O 1
ATOM 505 N N . GLU A 1 68 ? -9.711 -3.498 -18.203 1 96.62 68 GLU A N 1
ATOM 506 C CA . GLU A 1 68 ? -8.984 -2.941 -19.344 1 96.62 68 GLU A CA 1
ATOM 507 C C . GLU A 1 68 ? -7.742 -2.18 -18.875 1 96.62 68 GLU A C 1
ATOM 509 O O . GLU A 1 68 ? -6.879 -1.845 -19.688 1 96.62 68 GLU A O 1
ATOM 514 N N . ASP A 1 69 ? -7.672 -1.919 -17.609 1 97 69 ASP A N 1
ATOM 515 C CA . ASP A 1 69 ? -6.535 -1.158 -17.094 1 97 69 ASP A CA 1
ATOM 516 C C . ASP A 1 69 ? -5.324 -2.061 -16.875 1 97 69 ASP A C 1
ATOM 518 O O . ASP A 1 69 ? -4.215 -1.573 -16.656 1 97 69 ASP A O 1
ATOM 522 N N . PHE A 1 70 ? -5.531 -3.373 -16.891 1 97 70 PHE A N 1
ATOM 523 C CA . PHE A 1 70 ? -4.395 -4.285 -16.844 1 97 70 PHE A CA 1
ATOM 524 C C . PHE A 1 70 ? -3.701 -4.359 -18.188 1 97 70 PHE A C 1
ATOM 526 O O . PHE A 1 70 ? -4.309 -4.773 -19.188 1 97 70 PHE A O 1
ATOM 533 N N . LYS A 1 71 ? -2.461 -3.914 -18.188 1 94.75 71 LYS A N 1
ATOM 534 C CA . LYS A 1 71 ? -1.704 -3.859 -19.438 1 94.75 71 LYS A CA 1
ATOM 535 C C . LYS A 1 71 ? -0.412 -4.664 -19.328 1 94.75 71 LYS A C 1
ATOM 537 O O . LYS A 1 71 ? 0.228 -4.684 -18.281 1 94.75 71 LYS A O 1
ATOM 542 N N . ALA A 1 72 ? -0.111 -5.27 -20.438 1 89.12 72 ALA A N 1
ATOM 543 C CA . ALA A 1 72 ? 1.209 -5.891 -20.516 1 89.12 72 ALA A CA 1
ATOM 544 C C . ALA A 1 72 ? 2.303 -4.84 -20.672 1 89.12 72 ALA A C 1
ATOM 546 O O . ALA A 1 72 ? 2.098 -3.812 -21.328 1 89.12 72 ALA A O 1
ATOM 547 N N . ASP A 1 73 ? 3.326 -4.887 -19.781 1 74.94 73 ASP A N 1
ATOM 548 C CA . ASP A 1 73 ? 4.387 -3.891 -19.906 1 74.94 73 ASP A CA 1
ATOM 549 C C . ASP A 1 73 ? 5.391 -4.285 -20.984 1 74.94 73 ASP A C 1
ATOM 551 O O . ASP A 1 73 ? 6.336 -3.543 -21.266 1 74.94 73 ASP A O 1
ATOM 555 N N . GLY A 1 74 ? 5.125 -5.305 -21.703 1 66.56 74 GLY A N 1
ATOM 556 C CA . GLY A 1 74 ? 5.961 -5.727 -22.828 1 66.56 74 GLY A CA 1
ATOM 557 C C . GLY A 1 74 ? 7.219 -6.453 -22.375 1 66.56 74 GLY A C 1
ATOM 558 O O . GLY A 1 74 ? 7.879 -7.113 -23.188 1 66.56 74 GLY A O 1
ATOM 559 N N . LEU A 1 75 ? 7.676 -6.211 -21.125 1 64.12 75 LEU A N 1
ATOM 560 C CA . LEU A 1 75 ? 8.922 -6.824 -20.688 1 64.12 75 LEU A CA 1
ATOM 561 C C . LEU A 1 75 ? 8.672 -8.227 -20.156 1 64.12 75 LEU A C 1
ATOM 563 O O . LEU A 1 75 ? 9.484 -9.133 -20.375 1 64.12 75 LEU A O 1
ATOM 567 N N . ARG A 1 76 ? 7.523 -8.414 -19.562 1 76.31 76 ARG A N 1
ATOM 568 C CA . ARG A 1 76 ? 7.188 -9.711 -18.984 1 76.31 76 ARG A CA 1
ATOM 569 C C . ARG A 1 76 ? 5.855 -10.227 -19.516 1 76.31 76 ARG A C 1
ATOM 571 O O . ARG A 1 76 ? 4.793 -9.727 -19.141 1 76.31 76 ARG A O 1
ATOM 578 N N . ALA A 1 77 ? 5.883 -11.273 -20.375 1 80.38 77 ALA A N 1
ATOM 579 C CA . ALA A 1 77 ? 4.688 -11.805 -21.016 1 80.38 77 ALA A CA 1
ATOM 580 C C . ALA A 1 77 ? 3.74 -12.422 -19.984 1 80.38 77 ALA A C 1
ATOM 582 O O . ALA A 1 77 ? 2.539 -12.555 -20.25 1 80.38 77 ALA A O 1
ATOM 583 N N . TYR A 1 78 ? 4.309 -12.742 -18.891 1 89.25 78 TYR A N 1
ATOM 584 C CA . TYR A 1 78 ? 3.508 -13.453 -17.906 1 89.25 78 TYR A CA 1
ATOM 585 C C . TYR A 1 78 ? 2.893 -12.484 -16.891 1 89.25 78 TYR A C 1
ATOM 587 O O . TYR A 1 78 ? 2.232 -12.906 -15.945 1 89.25 78 TYR A O 1
ATOM 595 N N . ALA A 1 79 ? 3.07 -11.203 -17.203 1 93.31 79 ALA A N 1
ATOM 596 C CA . ALA A 1 79 ? 2.594 -10.242 -16.219 1 93.31 79 ALA A CA 1
ATOM 597 C C . ALA A 1 79 ? 1.808 -9.117 -16.875 1 93.31 79 ALA A C 1
ATOM 599 O O . ALA A 1 79 ? 2.197 -8.617 -17.938 1 93.31 79 ALA A O 1
ATOM 600 N N . LYS A 1 80 ? 0.668 -8.773 -16.312 1 96 80 LYS A N 1
ATOM 601 C CA . LYS A 1 80 ? -0.069 -7.555 -16.625 1 96 80 LYS A CA 1
ATOM 602 C C . LYS A 1 80 ? -0.093 -6.605 -15.43 1 96 80 LYS A C 1
ATOM 604 O O . LYS A 1 80 ? -0.129 -7.051 -14.281 1 96 80 LYS A O 1
ATOM 609 N N . TYR A 1 81 ? -0.061 -5.324 -15.734 1 96.94 81 TYR A N 1
ATOM 610 C CA . TYR A 1 81 ? 0.034 -4.324 -14.672 1 96.94 81 TYR A CA 1
ATOM 611 C C . TYR A 1 81 ? -1.12 -3.332 -14.758 1 96.94 81 TYR A C 1
ATOM 613 O O . TYR A 1 81 ? -1.478 -2.877 -15.844 1 96.94 81 TYR A O 1
ATOM 621 N N . ARG A 1 82 ? -1.708 -3.047 -13.641 1 98 82 ARG A N 1
ATOM 622 C CA . ARG A 1 82 ? -2.631 -1.927 -13.484 1 98 82 ARG A CA 1
ATOM 623 C C . ARG A 1 82 ? -2 -0.808 -12.656 1 98 82 ARG A C 1
ATOM 625 O O . ARG A 1 82 ? -1.903 -0.909 -11.438 1 98 82 ARG A O 1
ATOM 632 N N . ASP A 1 83 ? -1.619 0.242 -13.383 1 97.94 83 ASP A N 1
ATOM 633 C CA . ASP A 1 83 ? -1.049 1.415 -12.727 1 97.94 83 ASP A CA 1
ATOM 634 C C . ASP A 1 83 ? -2.117 2.188 -11.953 1 97.94 83 ASP A C 1
ATOM 636 O O . ASP A 1 83 ? -3.193 2.467 -12.484 1 97.94 83 ASP A O 1
ATOM 640 N N . LEU A 1 84 ? -1.788 2.568 -10.742 1 98.69 84 LEU A N 1
ATOM 641 C CA . LEU A 1 84 ? -2.805 3.221 -9.922 1 98.69 84 LEU A CA 1
ATOM 642 C C . LEU A 1 84 ? -2.678 4.738 -10 1 98.69 84 LEU A C 1
ATOM 644 O O . LEU A 1 84 ? -3.408 5.465 -9.328 1 98.69 84 LEU A O 1
ATOM 648 N N . GLY A 1 85 ? -1.71 5.242 -10.773 1 98.56 85 GLY A N 1
ATOM 649 C CA . GLY A 1 85 ? -1.589 6.664 -11.047 1 98.56 85 GLY A CA 1
ATOM 650 C C . GLY A 1 85 ? -0.838 7.418 -9.969 1 98.56 85 GLY A C 1
ATOM 651 O O . GLY A 1 85 ? -0.824 8.648 -9.953 1 98.56 85 GLY A O 1
ATOM 652 N N . ILE A 1 86 ? -0.158 6.75 -9.109 1 98.75 86 ILE A N 1
ATOM 653 C CA . ILE A 1 86 ? 0.377 7.359 -7.898 1 98.75 86 ILE A CA 1
ATOM 654 C C . ILE A 1 86 ? 1.726 8.008 -8.195 1 98.75 86 ILE A C 1
ATOM 656 O O . ILE A 1 86 ? 2.049 9.062 -7.648 1 98.75 86 ILE A O 1
ATOM 660 N N . ALA A 1 87 ? 2.492 7.445 -9.078 1 98.69 87 ALA A N 1
ATOM 661 C CA . ALA A 1 87 ? 3.777 8.047 -9.422 1 98.69 87 ALA A CA 1
ATOM 662 C C . ALA A 1 87 ? 3.592 9.469 -9.953 1 98.69 87 ALA A C 1
ATOM 664 O O . ALA A 1 87 ? 4.277 10.391 -9.516 1 98.69 87 ALA A O 1
ATOM 665 N N . ALA A 1 88 ? 2.682 9.625 -10.852 1 98.44 88 ALA A N 1
ATOM 666 C CA . ALA A 1 88 ? 2.408 10.945 -11.43 1 98.44 88 ALA A CA 1
ATOM 667 C C . ALA A 1 88 ? 1.845 11.898 -10.375 1 98.44 88 ALA A C 1
ATOM 669 O O . ALA A 1 88 ? 2.283 13.039 -10.266 1 98.44 88 ALA A O 1
ATOM 670 N N . ALA A 1 89 ? 0.966 11.43 -9.547 1 98.62 89 ALA A N 1
ATOM 671 C CA . ALA A 1 89 ? 0.265 12.25 -8.562 1 98.62 89 ALA A CA 1
ATOM 672 C C . ALA A 1 89 ? 1.219 12.75 -7.484 1 98.62 89 ALA A C 1
ATOM 674 O O . ALA A 1 89 ? 0.988 13.805 -6.883 1 98.62 89 ALA A O 1
ATOM 675 N N . THR A 1 90 ? 2.291 11.969 -7.25 1 98.5 90 THR A N 1
ATOM 676 C CA . THR A 1 90 ? 3.207 12.297 -6.164 1 98.5 90 THR A CA 1
ATOM 677 C C . THR A 1 90 ? 4.523 12.836 -6.711 1 98.5 90 THR A C 1
ATOM 679 O O . THR A 1 90 ? 5.496 12.992 -5.969 1 98.5 90 THR A O 1
ATOM 682 N N . HIS A 1 91 ? 4.582 13.086 -8.039 1 98.12 91 HIS A N 1
ATOM 683 C CA . HIS A 1 91 ? 5.77 13.602 -8.711 1 98.12 91 HIS A CA 1
ATOM 684 C C . HIS A 1 91 ? 6.988 12.734 -8.422 1 98.12 91 HIS A C 1
ATOM 686 O O . HIS A 1 91 ? 8.055 13.25 -8.086 1 98.12 91 HIS A O 1
ATOM 692 N N . GLY A 1 92 ? 6.719 11.445 -8.383 1 98.19 92 GLY A N 1
ATOM 693 C CA . GLY A 1 92 ? 7.816 10.492 -8.32 1 98.19 92 GLY A CA 1
ATOM 694 C C . GLY A 1 92 ? 8.133 10.039 -6.906 1 98.19 92 GLY A C 1
ATOM 695 O O . GLY A 1 92 ? 9.047 9.234 -6.695 1 98.19 92 GLY A O 1
ATOM 696 N N . LEU A 1 93 ? 7.398 10.461 -5.922 1 98.25 93 LEU A N 1
ATOM 697 C CA . LEU A 1 93 ? 7.66 10.062 -4.547 1 98.25 93 LEU A CA 1
ATOM 698 C C . LEU A 1 93 ? 7.414 8.57 -4.359 1 98.25 93 LEU A C 1
ATOM 700 O O . LEU A 1 93 ? 8.203 7.883 -3.707 1 98.25 93 LEU A O 1
ATOM 704 N N . ALA A 1 94 ? 6.32 8.078 -4.926 1 98.62 94 ALA A N 1
ATOM 705 C CA . ALA A 1 94 ? 5.902 6.691 -4.738 1 98.62 94 ALA A CA 1
ATOM 706 C C . ALA A 1 94 ? 5.262 6.133 -6.004 1 98.62 94 ALA A C 1
ATOM 708 O O . ALA A 1 94 ? 4.707 6.887 -6.809 1 98.62 94 ALA A O 1
ATOM 709 N N . GLN A 1 95 ? 5.383 4.902 -6.176 1 98.31 95 GLN A N 1
ATOM 710 C CA . GLN A 1 95 ? 4.652 4.145 -7.188 1 98.31 95 GLN A CA 1
ATOM 711 C C . GLN A 1 95 ? 3.812 3.041 -6.551 1 98.31 95 GLN A C 1
ATOM 713 O O . GLN A 1 95 ? 4.199 2.469 -5.531 1 98.31 95 GLN A O 1
ATOM 718 N N . ALA A 1 96 ? 2.615 2.791 -7.113 1 98.75 96 ALA A N 1
ATOM 719 C CA . ALA A 1 96 ? 1.795 1.639 -6.75 1 98.75 96 ALA A CA 1
ATOM 720 C C . ALA A 1 96 ? 1.083 1.065 -7.973 1 98.75 96 ALA A C 1
ATOM 722 O O . ALA A 1 96 ? 0.615 1.813 -8.836 1 98.75 96 ALA A O 1
ATOM 723 N N . HIS A 1 97 ? 1.07 -0.198 -8.055 1 98.44 97 HIS A N 1
ATOM 724 C CA . HIS A 1 97 ? 0.377 -0.902 -9.133 1 98.44 97 HIS A CA 1
ATOM 725 C C . HIS A 1 97 ? -0.107 -2.271 -8.664 1 98.44 97 HIS A C 1
ATOM 727 O O . HIS A 1 97 ? 0.356 -2.787 -7.648 1 98.44 97 HIS A O 1
ATOM 733 N N . VAL A 1 98 ? -1.107 -2.766 -9.305 1 98.62 98 VAL A N 1
ATOM 734 C CA . VAL A 1 98 ? -1.535 -4.152 -9.141 1 98.62 98 VAL A CA 1
ATOM 735 C C . VAL A 1 98 ? -0.939 -5.008 -10.258 1 98.62 98 VAL A C 1
ATOM 737 O O . VAL A 1 98 ? -1.062 -4.676 -11.438 1 98.62 98 VAL A O 1
ATOM 740 N N . ILE A 1 99 ? -0.259 -6.078 -9.875 1 97.56 99 ILE A N 1
ATOM 741 C CA . ILE A 1 99 ? 0.365 -7.016 -10.805 1 97.56 99 ILE A CA 1
ATOM 742 C C . ILE A 1 99 ? -0.469 -8.297 -10.883 1 97.56 99 ILE A C 1
ATOM 744 O O . ILE A 1 99 ? -0.771 -8.906 -9.859 1 97.56 99 ILE A O 1
ATOM 748 N N . ARG A 1 100 ? -0.85 -8.625 -12.023 1 97.19 100 ARG A N 1
ATOM 749 C CA . ARG A 1 100 ? -1.479 -9.914 -12.297 1 97.19 100 ARG A CA 1
ATOM 750 C C . ARG A 1 100 ? -0.522 -10.852 -13.023 1 97.19 100 ARG A C 1
ATOM 752 O O . ARG A 1 100 ? -0.127 -10.578 -14.164 1 97.19 100 ARG A O 1
ATOM 759 N N . LEU A 1 101 ? -0.147 -11.914 -12.336 1 95.12 101 LEU A N 1
ATOM 760 C CA . LEU A 1 101 ? 0.703 -12.914 -12.977 1 95.12 101 LEU A CA 1
ATOM 761 C C . LEU A 1 101 ? -0.138 -14.008 -13.625 1 95.12 101 LEU A C 1
ATOM 763 O O . LEU A 1 101 ? -1.104 -14.492 -13.023 1 95.12 101 LEU A O 1
ATOM 767 N N . GLN A 1 102 ? 0.223 -14.273 -14.797 1 89.62 102 GLN A N 1
ATOM 768 C CA . GLN A 1 102 ? -0.54 -15.266 -15.539 1 89.62 102 GLN A CA 1
ATOM 769 C C . GLN A 1 102 ? 0.117 -16.641 -15.461 1 89.62 102 GLN A C 1
ATOM 771 O O . GLN A 1 102 ? 1.338 -16.766 -15.586 1 89.62 102 GLN A O 1
ATOM 776 N N . GLY A 1 103 ? -0.707 -17.641 -15.109 1 83.62 103 GLY A N 1
ATOM 777 C CA . GLY A 1 103 ? -0.195 -19 -15.023 1 83.62 103 GLY A CA 1
ATOM 778 C C . GLY A 1 103 ? -0.163 -19.719 -16.359 1 83.62 103 GLY A C 1
ATOM 779 O O . GLY A 1 103 ? -0.718 -19.234 -17.344 1 83.62 103 GLY A O 1
ATOM 780 N N . PRO A 1 104 ? 0.475 -20.844 -16.406 1 89.62 104 PRO A N 1
ATOM 781 C CA . PRO A 1 104 ? 1.244 -21.438 -15.297 1 89.62 104 PRO A CA 1
ATOM 782 C C . PRO A 1 104 ? 2.607 -20.766 -15.117 1 89.62 104 PRO A C 1
ATOM 784 O O . PRO A 1 104 ? 3.162 -20.219 -16.078 1 89.62 104 PRO A O 1
ATOM 787 N N . CYS A 1 105 ? 3.078 -20.812 -13.883 1 92 105 CYS A N 1
ATOM 788 C CA . CYS A 1 105 ? 4.398 -20.266 -13.602 1 92 105 CYS A CA 1
ATOM 789 C C . CYS A 1 105 ? 5.484 -21.031 -14.336 1 92 105 CYS A C 1
ATOM 791 O O . CYS A 1 105 ? 5.465 -22.266 -14.359 1 92 105 CYS A O 1
ATOM 793 N N . ASN A 1 106 ? 6.363 -20.312 -14.93 1 89.94 106 ASN A N 1
ATOM 794 C CA . ASN A 1 106 ? 7.609 -20.844 -15.469 1 89.94 106 ASN A CA 1
ATOM 795 C C . ASN A 1 106 ? 8.82 -20.344 -14.672 1 89.94 106 ASN A C 1
ATOM 797 O O . ASN A 1 106 ? 9.297 -19.234 -14.891 1 89.94 106 ASN A O 1
ATOM 801 N N . PRO A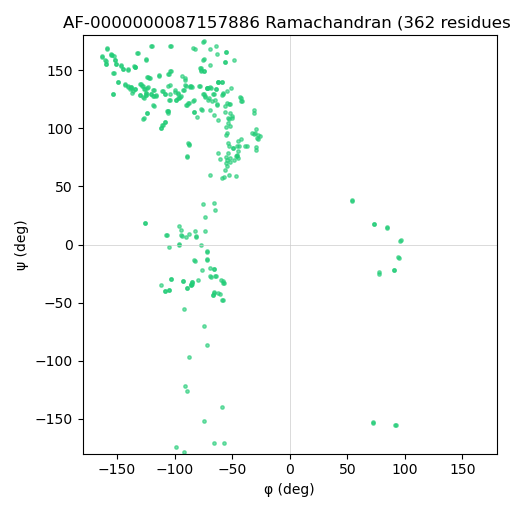 1 107 ? 9.312 -21.203 -13.867 1 86.25 107 PRO A N 1
ATOM 802 C CA . PRO A 1 107 ? 10.383 -20.781 -12.969 1 86.25 107 PRO A CA 1
ATOM 803 C C . PRO A 1 107 ? 11.602 -20.234 -13.719 1 86.25 107 PRO A C 1
ATOM 805 O O . PRO A 1 107 ? 12.297 -19.344 -13.219 1 86.25 107 PRO A O 1
ATOM 808 N N . GLU A 1 108 ? 11.883 -20.688 -14.852 1 85 108 GLU A N 1
ATOM 809 C CA . GLU A 1 108 ? 13.031 -20.234 -15.625 1 85 108 GLU A CA 1
ATOM 810 C C . GLU A 1 108 ? 12.891 -18.766 -16.016 1 85 108 GLU A C 1
ATOM 812 O O . GLU A 1 108 ? 13.891 -18.047 -16.141 1 85 108 GLU A O 1
ATOM 817 N N . GLU A 1 109 ? 11.719 -18.344 -16.125 1 83.38 109 GLU A N 1
ATOM 818 C CA . GLU A 1 109 ? 11.453 -16.984 -16.562 1 83.38 109 GLU A CA 1
ATOM 819 C C . GLU A 1 109 ? 11.32 -16.047 -15.359 1 83.38 109 GLU A C 1
ATOM 821 O O . GLU A 1 109 ? 11.711 -14.875 -15.445 1 83.38 109 GLU A O 1
ATOM 826 N N . VAL A 1 110 ? 10.828 -16.594 -14.297 1 84.12 110 VAL A N 1
ATOM 827 C CA . VAL A 1 110 ? 10.391 -15.711 -13.227 1 84.12 110 VAL A CA 1
ATOM 828 C C . VAL A 1 110 ? 11.43 -15.703 -12.109 1 84.12 110 VAL A C 1
ATOM 830 O O . VAL A 1 110 ? 11.586 -14.695 -11.414 1 84.12 110 VAL A O 1
ATOM 833 N N . SER A 1 111 ? 12.109 -16.75 -11.953 1 85.5 111 SER A N 1
ATOM 834 C CA . SER A 1 111 ? 12.969 -16.938 -10.789 1 85.5 111 SER A CA 1
ATOM 835 C C . SER A 1 111 ? 14.367 -16.391 -11.039 1 85.5 111 SER A C 1
ATOM 837 O O . SER A 1 111 ? 15.312 -17.156 -11.25 1 85.5 111 SER A O 1
ATOM 839 N N . LYS A 1 112 ? 14.531 -15.125 -11.016 1 90 112 LYS A N 1
ATOM 840 C CA . LYS A 1 112 ? 15.805 -14.43 -11.164 1 90 112 LYS A CA 1
ATOM 841 C C . LYS A 1 112 ? 16.141 -13.633 -9.906 1 90 112 LYS A C 1
ATOM 843 O O . LYS A 1 112 ? 15.422 -12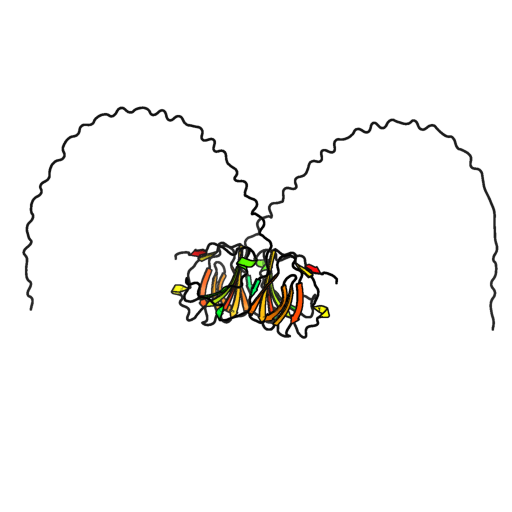.719 -9.523 1 90 112 LYS A O 1
ATOM 848 N N . LEU A 1 113 ? 17.234 -14.023 -9.359 1 95.62 113 LEU A N 1
ATOM 849 C CA . LEU A 1 113 ? 17.672 -13.32 -8.164 1 95.62 113 LEU A CA 1
ATOM 850 C C . LEU A 1 113 ? 18.047 -11.875 -8.484 1 95.62 113 LEU A C 1
ATOM 852 O O . LEU A 1 113 ? 18.75 -11.617 -9.453 1 95.62 113 LEU A O 1
ATOM 856 N N . HIS A 1 114 ? 17.516 -10.938 -7.734 1 96.94 114 HIS A N 1
ATOM 857 C CA . HIS A 1 114 ? 17.797 -9.523 -7.969 1 96.94 114 HIS A CA 1
ATOM 858 C C . HIS A 1 114 ? 17.531 -8.695 -6.715 1 96.94 114 HIS A C 1
ATOM 860 O O . HIS A 1 114 ? 17.094 -9.234 -5.691 1 96.94 114 HIS A O 1
ATOM 866 N N . TYR A 1 115 ? 17.969 -7.484 -6.762 1 97.31 115 TYR A N 1
ATOM 867 C CA . TYR A 1 115 ? 17.609 -6.543 -5.707 1 97.31 115 TYR A CA 1
ATOM 868 C C . TYR A 1 115 ? 17.188 -5.203 -6.293 1 97.31 115 TYR A C 1
ATOM 870 O O . TYR A 1 115 ? 17.516 -4.891 -7.441 1 97.31 115 TYR A O 1
ATOM 878 N N . HIS A 1 116 ? 16.344 -4.465 -5.582 1 97.69 116 HIS A N 1
ATOM 879 C CA . HIS A 1 116 ? 15.93 -3.105 -5.91 1 97.69 116 HIS A CA 1
ATOM 880 C C . HIS A 1 116 ? 16.625 -2.086 -5.012 1 97.69 116 HIS A C 1
ATOM 882 O O . HIS A 1 116 ? 16.781 -2.312 -3.809 1 97.69 116 HIS A O 1
ATOM 888 N N . ASP A 1 117 ? 17.062 -1 -5.668 1 97.56 117 ASP A N 1
ATOM 889 C CA . ASP A 1 117 ? 17.547 0.144 -4.906 1 97.56 117 ASP A CA 1
ATOM 890 C C . ASP A 1 117 ? 16.406 1.102 -4.562 1 97.56 117 ASP A C 1
ATOM 892 O O . ASP A 1 117 ? 16.156 2.066 -5.289 1 97.56 117 ASP A O 1
ATOM 896 N N . VAL A 1 118 ? 15.75 0.792 -3.414 1 97.94 118 VAL A N 1
ATOM 897 C CA . VAL A 1 118 ? 14.57 1.547 -3.002 1 97.94 118 VAL A CA 1
ATOM 898 C C . VAL A 1 118 ? 14.695 1.934 -1.529 1 97.94 118 VAL A C 1
ATOM 900 O O . VAL A 1 118 ? 15.586 1.443 -0.825 1 97.94 118 VAL A O 1
ATOM 903 N N . GLU A 1 119 ? 13.867 2.855 -1.14 1 97.69 119 GLU A N 1
ATOM 904 C CA . GLU A 1 119 ? 13.766 3.229 0.268 1 97.69 119 GLU A CA 1
ATOM 905 C C . GLU A 1 119 ? 12.734 2.371 0.992 1 97.69 119 GLU A C 1
ATOM 907 O O . GLU A 1 119 ? 12.914 2.016 2.158 1 97.69 119 GLU A O 1
ATOM 912 N N . PHE A 1 120 ? 11.711 2.1 0.306 1 98.56 120 PHE A N 1
ATOM 913 C CA . PHE A 1 120 ? 10.602 1.334 0.853 1 98.56 120 PHE A CA 1
ATOM 914 C C . PHE A 1 120 ? 9.914 0.516 -0.238 1 98.56 120 PHE A C 1
ATOM 916 O O . PHE A 1 120 ? 9.727 0.999 -1.356 1 98.56 120 PHE A O 1
ATOM 923 N N . GLN A 1 121 ? 9.531 -0.739 0.109 1 98.81 121 GLN A N 1
ATOM 924 C CA . GLN A 1 121 ? 8.766 -1.606 -0.776 1 98.81 121 GLN A CA 1
ATOM 925 C C . GLN A 1 121 ? 7.938 -2.613 0.022 1 98.81 121 GLN A C 1
ATOM 927 O O . GLN A 1 121 ? 8.461 -3.273 0.925 1 98.81 121 GLN A O 1
ATOM 932 N N . MET A 1 122 ? 6.676 -2.697 -0.29 1 98.81 122 MET A N 1
ATOM 933 C CA . MET A 1 122 ? 5.809 -3.727 0.271 1 98.81 122 MET A CA 1
ATOM 934 C C . MET A 1 122 ? 4.953 -4.371 -0.816 1 98.81 122 MET A C 1
ATOM 936 O O . MET A 1 122 ? 4.68 -3.752 -1.845 1 98.81 122 MET A O 1
ATOM 940 N N . VAL A 1 123 ? 4.578 -5.598 -0.585 1 98.88 123 VAL A N 1
ATOM 941 C CA . VAL A 1 123 ? 3.688 -6.352 -1.458 1 98.88 123 VAL A CA 1
ATOM 942 C C . VAL A 1 123 ? 2.529 -6.926 -0.645 1 98.88 123 VAL A C 1
ATOM 944 O O . VAL A 1 123 ? 2.721 -7.367 0.492 1 98.88 123 VAL A O 1
ATOM 947 N N . TYR A 1 124 ? 1.358 -6.871 -1.094 1 98.94 124 TYR A N 1
ATOM 948 C CA . TYR A 1 124 ? 0.147 -7.434 -0.507 1 98.94 124 TYR A CA 1
ATOM 949 C C . TYR A 1 124 ? -0.562 -8.352 -1.495 1 98.94 124 TYR A C 1
ATOM 951 O O . TYR A 1 124 ? -0.824 -7.965 -2.637 1 98.94 124 TYR A O 1
ATOM 959 N N . VAL A 1 125 ? -0.891 -9.586 -1.075 1 98.94 125 VAL A N 1
ATOM 960 C CA . VAL A 1 125 ? -1.55 -10.539 -1.961 1 98.94 125 VAL A CA 1
ATOM 961 C C . VAL A 1 125 ? -3.053 -10.273 -1.985 1 98.94 125 VAL A C 1
ATOM 963 O O . VAL A 1 125 ? -3.742 -10.477 -0.984 1 98.94 125 VAL A O 1
ATOM 966 N N . LEU A 1 126 ? -3.516 -9.867 -3.123 1 98.88 126 LEU A N 1
ATOM 967 C CA . LEU A 1 126 ? -4.93 -9.547 -3.285 1 98.88 126 LEU A CA 1
ATOM 968 C C . LEU A 1 126 ? -5.738 -10.797 -3.623 1 98.88 126 LEU A C 1
ATOM 970 O O . LEU A 1 126 ? -6.914 -10.898 -3.264 1 98.88 126 LEU A O 1
ATOM 974 N N . LYS A 1 127 ? -5.156 -11.648 -4.34 1 98.56 127 LYS A N 1
ATOM 975 C CA . LYS A 1 127 ? -5.773 -12.875 -4.836 1 98.56 127 LYS A CA 1
ATOM 976 C C . LYS A 1 127 ? -4.727 -13.961 -5.074 1 98.56 127 LYS A C 1
ATOM 978 O O . LYS A 1 127 ? -3.584 -13.656 -5.434 1 98.56 127 LYS A O 1
ATOM 983 N N . GLY A 1 128 ? -5.07 -15.258 -4.883 1 98.5 128 GLY A N 1
ATOM 984 C CA . GLY A 1 128 ? -4.172 -16.359 -5.184 1 98.5 128 GLY A CA 1
ATOM 985 C C . GLY A 1 128 ? -3.023 -16.484 -4.199 1 98.5 128 GLY A C 1
ATOM 986 O O . GLY A 1 128 ? -3.195 -16.234 -3.002 1 98.5 128 GLY A O 1
ATOM 987 N N . TRP A 1 129 ? -1.889 -17.062 -4.715 1 98.56 129 TRP A N 1
ATOM 988 C CA . TRP A 1 129 ? -0.729 -17.25 -3.85 1 98.56 129 TRP A CA 1
ATOM 989 C C . TRP A 1 129 ? 0.568 -17.109 -4.637 1 98.56 129 TRP A C 1
ATOM 991 O O . TRP A 1 129 ? 0.58 -17.25 -5.859 1 98.56 129 TRP A O 1
ATOM 1001 N N . VAL A 1 130 ? 1.64 -16.734 -3.994 1 98.38 130 VAL A N 1
ATOM 1002 C CA . VAL A 1 130 ? 2.984 -16.625 -4.551 1 98.38 130 VAL A CA 1
ATOM 1003 C C . VAL A 1 130 ? 4 -17.188 -3.555 1 98.38 130 VAL A C 1
ATOM 1005 O O . VAL A 1 130 ? 3.875 -16.969 -2.346 1 98.38 130 VAL A O 1
ATOM 1008 N N . LYS A 1 131 ? 4.891 -17.938 -4.039 1 98.25 131 LYS A N 1
ATOM 1009 C CA . LYS A 1 131 ? 6.043 -18.391 -3.268 1 98.25 131 LYS A CA 1
ATOM 1010 C C . LYS A 1 131 ? 7.273 -17.547 -3.559 1 98.25 131 LYS A C 1
ATOM 1012 O O . LYS A 1 131 ? 7.672 -17.391 -4.715 1 98.25 131 LYS A O 1
ATOM 1017 N N . THR A 1 132 ? 7.859 -16.969 -2.496 1 97.94 132 THR A N 1
ATOM 1018 C CA . THR A 1 132 ? 8.992 -16.062 -2.68 1 97.94 132 THR A CA 1
ATOM 1019 C C . THR A 1 132 ? 10.188 -16.531 -1.859 1 97.94 132 THR A C 1
ATOM 1021 O O . THR A 1 132 ? 10.039 -17.297 -0.911 1 97.94 132 THR A O 1
ATOM 1024 N N . TYR A 1 133 ? 11.352 -16.047 -2.285 1 97.88 133 TYR A N 1
ATOM 1025 C CA . TYR A 1 133 ? 12.602 -16.156 -1.54 1 97.88 133 TYR A CA 1
ATOM 1026 C C . TYR A 1 133 ? 13.156 -14.789 -1.187 1 97.88 133 TYR A C 1
ATOM 1028 O O . TYR A 1 133 ? 13.188 -13.891 -2.027 1 97.88 133 TYR A O 1
ATOM 1036 N N . MET A 1 134 ? 13.555 -14.586 0.023 1 97.94 134 MET A N 1
ATOM 1037 C CA . MET A 1 134 ? 14.273 -13.398 0.467 1 97.94 134 MET A CA 1
ATOM 1038 C C . MET A 1 134 ? 15.523 -13.781 1.249 1 97.94 134 MET A C 1
ATOM 1040 O O . MET A 1 134 ? 15.469 -14.633 2.135 1 97.94 134 MET A O 1
ATOM 1044 N N . GLU A 1 135 ? 16.578 -13.07 0.981 1 97.38 135 GLU A N 1
ATOM 1045 C CA . GLU A 1 135 ? 17.812 -13.289 1.722 1 97.38 135 GLU A CA 1
ATOM 1046 C C . GLU A 1 135 ? 17.609 -13.086 3.219 1 97.38 135 GLU A C 1
ATOM 1048 O O . GLU A 1 135 ? 17.016 -12.086 3.641 1 97.38 135 GLU A O 1
ATOM 1053 N N . GLY A 1 136 ? 18.062 -14.109 3.984 1 95.94 136 GLY A N 1
ATOM 1054 C CA . GLY A 1 136 ? 17.922 -14.031 5.43 1 95.94 136 GLY A CA 1
ATOM 1055 C C . GLY A 1 136 ? 16.625 -14.625 5.941 1 95.94 136 GLY A C 1
ATOM 1056 O O . GLY A 1 136 ? 16.531 -15.016 7.109 1 95.94 136 GLY A O 1
ATOM 1057 N N . GLU A 1 137 ? 15.586 -14.75 5.172 1 97.25 137 GLU A N 1
ATOM 1058 C CA . GLU A 1 137 ? 14.281 -15.281 5.551 1 97.25 137 GLU A CA 1
ATOM 1059 C C . GLU A 1 137 ? 14.055 -16.656 4.934 1 97.25 137 GLU A C 1
ATOM 1061 O O . GLU A 1 137 ? 13.508 -17.562 5.586 1 97.25 137 GLU A O 1
ATOM 1066 N N . GLY A 1 138 ? 14.484 -16.797 3.699 1 97.94 138 GLY A N 1
ATOM 1067 C CA . GLY A 1 138 ? 14.25 -18.031 2.973 1 97.94 138 GLY A CA 1
ATOM 1068 C C . GLY A 1 138 ? 12.969 -18.016 2.162 1 97.94 138 GLY A C 1
ATOM 1069 O O . GLY A 1 138 ? 12.531 -16.953 1.705 1 97.94 138 GLY A O 1
ATOM 1070 N N . GLU A 1 139 ? 12.469 -19.234 1.933 1 98.19 139 GLU A N 1
ATOM 1071 C CA . GLU A 1 139 ? 11.258 -19.375 1.128 1 98.19 139 GLU A CA 1
ATOM 1072 C C . GLU A 1 139 ? 10 -19.188 1.98 1 98.19 139 GLU A C 1
ATOM 1074 O O . GLU A 1 139 ? 9.922 -19.719 3.092 1 98.19 139 GLU A O 1
ATOM 1079 N N . THR A 1 140 ? 9.094 -18.469 1.472 1 98.56 140 THR A N 1
ATOM 1080 C CA . THR A 1 140 ? 7.824 -18.25 2.16 1 98.56 140 THR A CA 1
ATOM 1081 C C . THR A 1 140 ? 6.66 -18.312 1.179 1 98.56 140 THR A C 1
ATOM 1083 O O . THR A 1 140 ? 6.734 -17.75 0.08 1 98.56 140 THR A O 1
ATOM 1086 N N . LEU A 1 141 ? 5.617 -19.031 1.556 1 98.81 141 LEU A N 1
ATOM 1087 C CA . LEU A 1 141 ? 4.375 -19.031 0.794 1 98.81 141 LEU A CA 1
ATOM 1088 C C . LEU A 1 141 ? 3.443 -17.922 1.271 1 98.81 141 LEU A C 1
ATOM 1090 O O . LEU A 1 141 ? 3.045 -17.891 2.439 1 98.81 141 LEU A O 1
ATOM 1094 N N . MET A 1 142 ? 3.127 -17.047 0.344 1 98.81 142 MET A N 1
ATOM 1095 C CA . MET A 1 142 ? 2.219 -15.945 0.625 1 98.81 142 MET A CA 1
ATOM 1096 C C . MET A 1 142 ? 0.872 -16.156 -0.058 1 98.81 142 MET A C 1
ATOM 1098 O O . MET A 1 142 ? 0.815 -16.406 -1.263 1 98.81 142 MET A O 1
ATOM 1102 N N . THR A 1 143 ? -0.201 -16.031 0.722 1 98.88 143 THR A N 1
ATOM 1103 C CA . THR A 1 143 ? -1.545 -16.25 0.199 1 98.88 143 THR A CA 1
ATOM 1104 C C . THR A 1 143 ? -2.391 -14.984 0.337 1 98.88 143 THR A C 1
ATOM 1106 O O . THR A 1 143 ? -1.953 -14 0.938 1 98.88 143 THR A O 1
ATOM 1109 N N . GLN A 1 144 ? -3.529 -15.031 -0.27 1 98.81 144 GLN A N 1
ATOM 1110 C CA . GLN A 1 144 ? -4.418 -13.875 -0.191 1 98.81 144 GLN A CA 1
ATOM 1111 C C . GLN A 1 144 ? -4.469 -13.32 1.228 1 98.81 144 GLN A C 1
ATOM 1113 O O . GLN A 1 144 ? -4.688 -14.062 2.188 1 98.81 144 GLN A O 1
ATOM 1118 N N . GLY A 1 145 ? -4.223 -12.047 1.364 1 98.81 145 GLY A N 1
ATOM 1119 C CA . GLY A 1 145 ? -4.215 -11.406 2.672 1 98.81 145 GLY A CA 1
ATOM 1120 C C . GLY A 1 145 ? -2.83 -11.336 3.293 1 98.81 145 GLY A C 1
ATOM 1121 O O . GLY A 1 145 ? -2.629 -10.648 4.293 1 98.81 145 GLY A O 1
ATOM 1122 N N . SER A 1 146 ? -1.842 -12.023 2.738 1 98.94 146 SER A N 1
ATOM 1123 C CA . SER A 1 146 ? -0.459 -11.898 3.189 1 98.94 146 SER A CA 1
ATOM 1124 C C . SER A 1 146 ? 0.179 -10.617 2.68 1 98.94 146 SER A C 1
ATOM 1126 O O . SER A 1 146 ? -0.181 -10.117 1.612 1 98.94 146 SER A O 1
ATOM 1128 N N . ALA A 1 147 ? 1.088 -10.109 3.443 1 98.94 147 ALA A N 1
ATOM 1129 C CA . ALA A 1 147 ? 1.894 -8.953 3.072 1 98.94 147 ALA A CA 1
ATOM 1130 C C . ALA A 1 147 ? 3.34 -9.117 3.533 1 98.94 147 ALA A C 1
ATOM 1132 O O . ALA A 1 147 ? 3.604 -9.773 4.539 1 98.94 147 ALA A O 1
ATOM 1133 N N . TRP A 1 148 ? 4.289 -8.492 2.785 1 98.88 148 TRP A N 1
ATOM 1134 C CA . TRP A 1 148 ? 5.672 -8.453 3.25 1 98.88 148 TRP A CA 1
ATOM 1135 C C . TRP A 1 148 ? 6.387 -7.219 2.721 1 98.88 148 TRP A C 1
ATOM 1137 O O . TRP A 1 148 ? 5.914 -6.566 1.787 1 98.88 148 TRP A O 1
ATOM 1147 N N . THR A 1 149 ? 7.465 -6.863 3.41 1 98.88 149 THR A N 1
ATOM 1148 C CA . THR A 1 149 ? 8.344 -5.805 2.92 1 98.88 149 THR A CA 1
ATOM 1149 C C . THR A 1 149 ? 9.617 -6.395 2.32 1 98.88 149 THR A C 1
ATOM 1151 O O . THR A 1 149 ? 10.039 -7.484 2.707 1 98.88 149 THR A O 1
ATOM 1154 N N . GLN A 1 150 ? 10.094 -5.727 1.403 1 98.56 150 GLN A N 1
ATOM 1155 C CA . GLN A 1 150 ? 11.422 -5.988 0.861 1 98.56 150 GLN A CA 1
ATOM 1156 C C . GLN A 1 150 ? 12.391 -4.855 1.189 1 98.56 150 GLN A C 1
ATOM 1158 O O . GLN A 1 150 ? 12.391 -3.82 0.517 1 98.56 150 GLN A O 1
ATOM 1163 N N . PRO A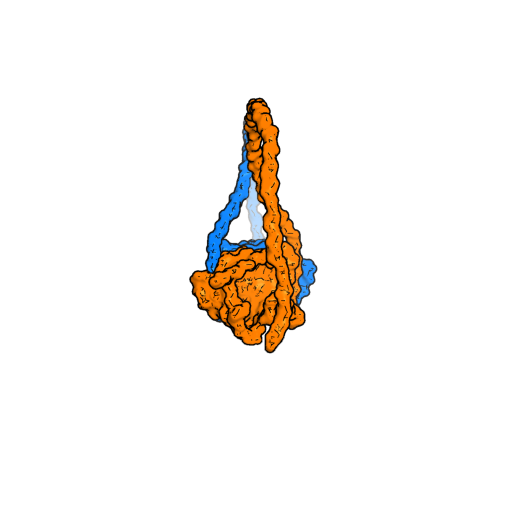 1 151 ? 13.234 -5.055 2.23 1 98.31 151 PRO A N 1
ATOM 1164 C CA . PRO A 1 151 ? 14.195 -4.016 2.604 1 98.31 151 PRO A CA 1
ATOM 1165 C C . PRO A 1 151 ? 15.102 -3.605 1.442 1 98.31 151 PRO A C 1
ATOM 1167 O O . PRO A 1 151 ? 15.289 -4.379 0.498 1 98.31 151 PRO A O 1
ATOM 1170 N N . PRO A 1 152 ? 15.664 -2.344 1.569 1 97.94 152 PRO A N 1
ATOM 1171 C CA . PRO A 1 152 ? 16.531 -1.857 0.498 1 97.94 152 PRO A CA 1
ATOM 1172 C C . PRO A 1 152 ? 17.656 -2.84 0.155 1 97.94 152 PRO A C 1
ATOM 1174 O O . PRO A 1 152 ? 18.375 -3.295 1.046 1 97.94 152 PRO A O 1
ATOM 1177 N N . ARG A 1 153 ? 17.656 -3.252 -1.118 1 97.44 153 ARG A N 1
ATOM 1178 C CA . ARG A 1 153 ? 18.734 -4.031 -1.725 1 97.44 153 ARG A CA 1
ATOM 1179 C C . ARG A 1 153 ? 18.719 -5.469 -1.22 1 97.44 153 ARG A C 1
ATOM 1181 O O . ARG A 1 153 ? 19.719 -6.18 -1.325 1 97.44 153 ARG A O 1
ATOM 1188 N N . ILE A 1 154 ? 17.641 -5.887 -0.664 1 97.88 154 ILE A N 1
ATOM 1189 C CA . ILE A 1 154 ? 17.562 -7.293 -0.277 1 97.88 154 ILE A CA 1
ATOM 1190 C C . ILE A 1 154 ? 17.5 -8.172 -1.525 1 97.88 154 ILE A C 1
ATOM 1192 O O . ILE A 1 154 ? 16.766 -7.867 -2.471 1 97.88 154 ILE A O 1
ATOM 1196 N N . ARG A 1 155 ? 18.25 -9.188 -1.5 1 97.94 155 ARG A N 1
ATOM 1197 C CA . ARG A 1 155 ? 18.172 -10.156 -2.586 1 97.94 155 ARG A CA 1
ATOM 1198 C C . ARG A 1 155 ? 16.922 -11.008 -2.469 1 97.94 155 ARG A C 1
ATOM 1200 O O . ARG A 1 155 ? 16.641 -11.578 -1.41 1 97.94 155 ARG A O 1
ATOM 1207 N N . HIS A 1 156 ? 16.188 -11.086 -3.592 1 97.81 156 HIS A N 1
ATOM 1208 C CA . HIS A 1 156 ? 14.93 -11.82 -3.549 1 97.81 156 HIS A CA 1
ATOM 1209 C C . HIS A 1 156 ? 14.539 -12.32 -4.938 1 97.81 156 HIS A C 1
ATOM 1211 O O . HIS A 1 156 ? 15.117 -11.898 -5.938 1 97.81 156 HIS A O 1
ATOM 1217 N N . MET A 1 157 ? 13.602 -13.289 -4.926 1 96.44 157 MET A N 1
ATOM 1218 C CA . MET A 1 157 ? 13.055 -13.797 -6.18 1 96.44 157 MET A CA 1
ATOM 1219 C C . MET A 1 157 ? 11.711 -14.477 -5.945 1 96.44 157 MET A C 1
ATOM 1221 O O . MET A 1 157 ? 11.391 -14.875 -4.82 1 96.44 157 MET A O 1
ATOM 1225 N N . ILE A 1 158 ? 10.938 -14.508 -7 1 96.19 158 ILE A N 1
ATOM 1226 C CA . ILE A 1 158 ? 9.719 -15.305 -7.008 1 96.19 158 ILE A CA 1
ATOM 1227 C C . ILE A 1 158 ? 10.031 -16.734 -7.441 1 96.19 158 ILE A C 1
ATOM 1229 O O . ILE A 1 158 ? 10.773 -16.953 -8.406 1 96.19 158 ILE A O 1
ATOM 1233 N N . LEU A 1 159 ? 9.477 -17.719 -6.754 1 96.56 159 LEU A N 1
ATOM 1234 C CA . LEU A 1 159 ? 9.75 -19.125 -7.035 1 96.56 159 LEU A CA 1
ATOM 1235 C C . LEU A 1 159 ? 8.578 -19.766 -7.762 1 96.56 159 LEU A C 1
ATOM 1237 O O . LEU A 1 159 ? 8.773 -20.641 -8.617 1 96.56 159 LEU A O 1
ATOM 1241 N N . ASP A 1 160 ? 7.398 -19.422 -7.383 1 96.88 160 ASP A N 1
ATOM 1242 C CA . ASP A 1 160 ? 6.172 -19.984 -7.938 1 96.88 160 ASP A CA 1
ATOM 1243 C C . ASP A 1 160 ? 4.965 -19.109 -7.609 1 96.88 160 ASP A C 1
ATOM 1245 O O . ASP A 1 160 ? 5.043 -18.234 -6.738 1 96.88 160 ASP A O 1
ATOM 1249 N N . TYR A 1 161 ? 3.895 -19.312 -8.375 1 97.31 161 TYR A N 1
ATOM 1250 C CA . TYR A 1 161 ? 2.67 -18.578 -8.086 1 97.31 161 TYR A CA 1
ATOM 1251 C C . TYR A 1 161 ? 1.46 -19.266 -8.703 1 97.31 161 TYR A C 1
ATOM 1253 O O . TYR A 1 161 ? 1.601 -20.078 -9.617 1 97.31 161 TYR A O 1
ATOM 1261 N N . SER A 1 162 ? 0.307 -18.984 -8.164 1 97.38 162 SER A N 1
ATOM 1262 C CA . SER A 1 162 ? -0.94 -19.516 -8.711 1 97.38 162 SER A CA 1
ATOM 1263 C C . SER A 1 162 ? -1.329 -18.797 -10 1 97.38 162 SER A C 1
ATOM 1265 O O . SER A 1 162 ? -0.936 -17.641 -10.219 1 97.38 162 SER A O 1
ATOM 1267 N N . GLY A 1 163 ? -2.152 -19.359 -10.836 1 95.44 163 GLY A N 1
ATOM 1268 C CA . GLY A 1 163 ? -2.523 -18.828 -12.133 1 95.44 163 GLY A CA 1
ATOM 1269 C C . GLY A 1 163 ? -3.428 -17.609 -12.047 1 95.44 163 GLY A C 1
ATOM 1270 O O . GLY A 1 163 ? -3.686 -16.953 -13.047 1 95.44 163 GLY A O 1
ATOM 1271 N N . ASP A 1 164 ? -3.869 -17.25 -10.859 1 95.88 164 ASP A N 1
ATOM 1272 C CA . ASP A 1 164 ? -4.809 -16.141 -10.688 1 95.88 164 ASP A CA 1
ATOM 1273 C C . ASP A 1 164 ? -4.27 -15.109 -9.703 1 95.88 164 ASP A C 1
ATOM 1275 O O . ASP A 1 164 ? -5.027 -14.297 -9.172 1 95.88 164 ASP A O 1
ATOM 1279 N N . VAL A 1 165 ? -2.955 -15.148 -9.461 1 98 165 VAL A N 1
ATOM 1280 C CA . VAL A 1 165 ? -2.412 -14.32 -8.383 1 98 165 VAL A CA 1
ATOM 1281 C C . VAL A 1 165 ? -2.439 -12.852 -8.805 1 98 165 VAL A C 1
ATOM 1283 O O . VAL A 1 165 ? -2.139 -12.523 -9.953 1 98 165 VAL A O 1
ATOM 1286 N N . GLU A 1 166 ? -2.891 -12.008 -7.883 1 98.56 166 GLU A N 1
ATOM 1287 C CA . GLU A 1 166 ? -2.793 -10.555 -7.988 1 98.56 166 GLU A CA 1
ATOM 1288 C C . GLU A 1 166 ? -2.094 -9.961 -6.773 1 98.56 166 GLU A C 1
ATOM 1290 O O . GLU A 1 166 ? -2.436 -10.281 -5.633 1 98.56 166 GLU A O 1
ATOM 1295 N N . LEU A 1 167 ? -1.097 -9.102 -7.086 1 98.69 167 LEU A N 1
ATOM 1296 C CA . LEU A 1 167 ? -0.268 -8.492 -6.051 1 98.69 167 LEU A CA 1
ATOM 1297 C C . LEU A 1 167 ? -0.373 -6.969 -6.098 1 98.69 167 LEU A C 1
ATOM 1299 O O . LEU A 1 167 ? -0.255 -6.367 -7.168 1 98.69 167 LEU A O 1
ATOM 1303 N N . LEU A 1 168 ? -0.643 -6.34 -4.957 1 98.94 168 LEU A N 1
ATOM 1304 C CA . LEU A 1 168 ? -0.452 -4.902 -4.82 1 98.94 168 LEU A CA 1
ATOM 1305 C C . LEU A 1 168 ? 0.975 -4.578 -4.387 1 98.94 168 LEU A C 1
ATOM 1307 O O . LEU A 1 168 ? 1.443 -5.082 -3.361 1 98.94 168 LEU A O 1
ATOM 1311 N N . GLU A 1 169 ? 1.638 -3.822 -5.145 1 98.81 169 GLU A N 1
ATOM 1312 C CA . GLU A 1 169 ? 2.998 -3.4 -4.824 1 98.81 169 GLU A CA 1
ATOM 1313 C C . GLU A 1 169 ? 3.074 -1.89 -4.625 1 98.81 169 GLU A C 1
ATOM 1315 O O . GLU A 1 169 ? 2.555 -1.124 -5.441 1 98.81 169 GLU A O 1
ATOM 1320 N N . VAL A 1 170 ? 3.619 -1.443 -3.535 1 98.88 170 VAL A N 1
ATOM 1321 C CA . VAL A 1 170 ? 3.883 -0.045 -3.211 1 98.88 170 VAL A CA 1
ATOM 1322 C C . VAL A 1 170 ? 5.387 0.169 -3.039 1 98.88 170 VAL A C 1
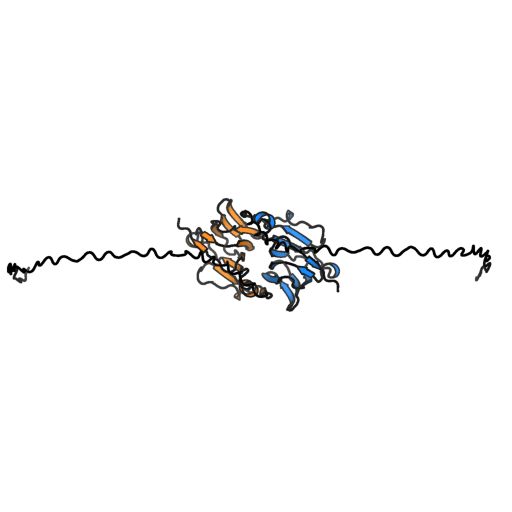ATOM 1324 O O . VAL A 1 170 ? 6.027 -0.519 -2.242 1 98.88 170 VAL A O 1
ATOM 1327 N N . ILE A 1 171 ? 5.949 1.169 -3.744 1 98.69 171 ILE A N 1
ATOM 1328 C CA . ILE A 1 171 ? 7.398 1.31 -3.797 1 98.69 171 ILE A CA 1
ATOM 1329 C C . ILE A 1 171 ? 7.777 2.787 -3.729 1 98.69 171 ILE A C 1
ATOM 1331 O O . ILE A 1 171 ? 7.133 3.629 -4.359 1 98.69 171 ILE A O 1
ATOM 1335 N N . LEU A 1 172 ? 8.75 3.119 -2.945 1 98.5 172 LEU A N 1
ATOM 1336 C CA . LEU A 1 172 ? 9.336 4.457 -2.885 1 98.5 172 LEU A CA 1
ATOM 1337 C C . LEU A 1 172 ? 10.844 4.398 -3.096 1 98.5 172 LEU A C 1
ATOM 1339 O O . LEU A 1 172 ? 11.531 3.588 -2.469 1 98.5 172 LEU A O 1
ATOM 1343 N N . PRO A 1 173 ? 11.445 5.266 -3.938 1 98.25 173 PRO A N 1
ATOM 1344 C CA . PRO A 1 173 ? 10.734 6.18 -4.836 1 98.25 173 PRO A CA 1
ATOM 1345 C C . PRO A 1 173 ? 10.141 5.469 -6.051 1 98.25 173 PRO A C 1
ATOM 1347 O O . PRO A 1 173 ? 10.305 4.254 -6.203 1 98.25 173 PRO A O 1
ATOM 1350 N N . ALA A 1 174 ? 9.367 6.195 -6.867 1 98.12 174 ALA A N 1
ATOM 1351 C CA . ALA A 1 174 ? 8.688 5.633 -8.023 1 98.12 174 ALA A CA 1
ATOM 1352 C C . ALA A 1 174 ? 9.688 5.059 -9.023 1 98.12 174 ALA A C 1
ATOM 1354 O O . ALA A 1 174 ? 9.43 4.02 -9.641 1 98.12 174 ALA A O 1
ATOM 1355 N N . GLU A 1 175 ? 10.742 5.766 -9.25 1 96.75 175 GLU A N 1
ATOM 1356 C CA . GLU A 1 175 ? 11.82 5.285 -10.109 1 96.75 175 GLU A CA 1
ATOM 1357 C C . GLU A 1 175 ? 12.969 4.719 -9.281 1 96.75 175 GLU A C 1
ATOM 1359 O O . GLU A 1 175 ? 13.398 5.332 -8.305 1 96.75 175 GLU A O 1
ATOM 1364 N N . PHE A 1 176 ? 13.398 3.572 -9.688 1 96.19 176 PHE A N 1
ATOM 1365 C CA . PHE A 1 176 ? 14.477 2.92 -8.945 1 96.19 176 PHE A CA 1
ATOM 1366 C C . PHE A 1 176 ? 15.258 1.976 -9.859 1 96.19 176 PHE A C 1
ATOM 1368 O O . PHE A 1 176 ? 14.766 1.568 -10.906 1 96.19 176 PHE A O 1
ATOM 1375 N N . LYS A 1 177 ? 16.391 1.648 -9.375 1 96.5 177 LYS A N 1
ATOM 1376 C CA . LYS A 1 177 ? 17.25 0.72 -10.109 1 96.5 177 LYS A CA 1
ATOM 1377 C C . LYS A 1 177 ? 16.969 -0.722 -9.688 1 96.5 177 LYS A C 1
ATOM 1379 O O . LYS A 1 177 ? 16.797 -1.007 -8.5 1 96.5 177 LYS A O 1
ATOM 1384 N N . THR A 1 178 ? 16.906 -1.633 -10.648 1 95.44 178 THR A N 1
ATOM 1385 C CA . THR A 1 178 ? 16.875 -3.078 -10.453 1 95.44 178 THR A CA 1
ATOM 1386 C C . THR A 1 178 ? 18.172 -3.721 -10.93 1 95.44 178 THR A C 1
ATOM 1388 O O . THR A 1 178 ? 18.641 -3.426 -12.031 1 95.44 178 THR A O 1
ATOM 1391 N N . VAL A 1 179 ? 18.734 -4.562 -10.117 1 96.56 179 VAL A N 1
ATOM 1392 C CA . VAL A 1 179 ? 19.969 -5.242 -10.484 1 96.56 179 VAL A CA 1
ATOM 1393 C C . VAL A 1 179 ? 19.781 -6.754 -10.398 1 96.56 179 VAL A C 1
ATOM 1395 O O . VAL A 1 179 ? 19.531 -7.293 -9.32 1 96.56 179 VAL A O 1
ATOM 1398 N N . GLU A 1 180 ? 19.828 -7.445 -11.539 1 94.44 180 GLU A N 1
ATOM 1399 C CA . GLU A 1 180 ? 19.781 -8.898 -11.578 1 94.44 180 GLU A CA 1
ATOM 1400 C C . GLU A 1 180 ? 21.125 -9.508 -11.227 1 94.44 180 GLU A C 1
ATOM 1402 O O . GLU A 1 180 ? 22.172 -9.023 -11.672 1 94.44 180 GLU A O 1
ATOM 1407 N N . LEU A 1 181 ? 21.047 -10.547 -10.391 1 91.38 181 LEU A N 1
ATOM 1408 C CA . LEU A 1 181 ? 22.281 -11.195 -9.969 1 91.38 181 LEU A CA 1
ATOM 1409 C C . LEU A 1 181 ? 22.453 -12.539 -10.664 1 91.38 181 LEU A C 1
ATOM 1411 O O . LEU A 1 181 ? 21.484 -13.297 -10.812 1 91.38 181 LEU A O 1
ATOM 1415 N N . LYS A 1 182 ? 23.438 -12.672 -11.469 1 77.25 182 LYS A N 1
ATOM 1416 C CA . LYS A 1 182 ? 23.75 -13.914 -12.18 1 77.25 182 LYS A CA 1
ATOM 1417 C C . LYS A 1 182 ? 24.266 -14.984 -11.219 1 77.25 182 LYS A C 1
ATOM 1419 O O . LYS A 1 182 ? 24.938 -14.672 -10.242 1 77.25 182 LYS A O 1
ATOM 1424 N N . ALA A 1 183 ? 23.547 -16.203 -11.289 1 58.94 183 ALA A N 1
ATOM 1425 C CA . ALA A 1 183 ? 24.062 -17.344 -10.555 1 58.94 183 ALA A CA 1
ATOM 1426 C C . ALA A 1 183 ? 25.562 -17.547 -10.828 1 58.94 183 ALA A C 1
ATOM 1428 O O . ALA A 1 183 ? 26.047 -17.203 -11.906 1 58.94 183 ALA A O 1
ATOM 1429 N N . MET B 1 1 ? -48.844 30.359 61.812 1 19.06 1 MET B N 1
ATOM 1430 C CA . MET B 1 1 ? -48.688 31.312 62.906 1 19.06 1 MET B CA 1
ATOM 1431 C C . MET B 1 1 ? -47.219 31.734 63.094 1 19.06 1 MET B C 1
ATOM 1433 O O . MET B 1 1 ? -46.938 32.938 63.125 1 19.06 1 MET B O 1
ATOM 1437 N N . ALA B 1 2 ? -46.375 31.125 64.062 1 16.69 2 ALA B N 1
ATOM 1438 C CA . ALA B 1 2 ? -45.781 32.031 65.062 1 16.69 2 ALA B CA 1
ATOM 1439 C C . ALA B 1 2 ? -44.469 32.625 64.562 1 16.69 2 ALA B C 1
ATOM 1441 O O . ALA B 1 2 ? -44.281 33.844 64.562 1 16.69 2 ALA B O 1
ATOM 1442 N N . LYS B 1 3 ? -43.281 32.031 64.938 1 19.08 3 LYS B N 1
ATOM 1443 C CA . LYS B 1 3 ? -42.469 32.656 66 1 19.08 3 LYS B CA 1
ATOM 1444 C C . LYS B 1 3 ? -41.5 33.656 65.438 1 19.08 3 LYS B C 1
ATOM 1446 O O . LYS B 1 3 ? -41.219 33.656 64.188 1 19.08 3 LYS B O 1
ATOM 1451 N N . GLN B 1 4 ? -40.156 33.438 65.812 1 19.66 4 GLN B N 1
ATOM 1452 C CA . GLN B 1 4 ? -39.375 34.188 66.75 1 19.66 4 GLN B CA 1
ATOM 1453 C C . GLN B 1 4 ? -38.594 35.312 66.125 1 19.66 4 GLN B C 1
ATOM 1455 O O . GLN B 1 4 ? -38.312 35.25 64.875 1 19.66 4 GLN B O 1
ATOM 1460 N N . LYS B 1 5 ? -37.875 35.938 67 1 18.75 5 LYS B N 1
ATOM 1461 C CA . LYS B 1 5 ? -37.562 37.344 67.312 1 18.75 5 LYS B CA 1
ATOM 1462 C C . LYS B 1 5 ? -36.281 37.781 66.562 1 18.75 5 LYS B C 1
ATOM 1464 O O . LYS B 1 5 ? -36.188 38.938 66.188 1 18.75 5 LYS B O 1
ATOM 1469 N N . VAL B 1 6 ? -35.125 37.031 66.75 1 20.67 6 VAL B N 1
ATOM 1470 C CA . VAL B 1 6 ? -34.125 37.75 67.562 1 20.67 6 VAL B CA 1
ATOM 1471 C C . VAL B 1 6 ? -33.562 38.938 66.75 1 20.67 6 VAL B C 1
ATOM 1473 O O . VAL B 1 6 ? -33.531 38.875 65.562 1 20.67 6 VAL B O 1
ATOM 1476 N N . THR B 1 7 ? -32.844 39.781 67.5 1 18.81 7 THR B N 1
ATOM 1477 C CA . THR B 1 7 ? -32.594 41.156 67.875 1 18.81 7 THR B CA 1
ATOM 1478 C C . THR B 1 7 ? -31.5 41.75 66.938 1 18.81 7 THR B C 1
ATOM 1480 O O . THR B 1 7 ? -30.812 41 66.25 1 18.81 7 THR B O 1
ATOM 1483 N N . SER B 1 8 ? -30.312 42.25 67.562 1 18.28 8 SER B N 1
ATOM 1484 C CA . SER B 1 8 ? -29.922 43.625 67.812 1 18.28 8 SER B CA 1
ATOM 1485 C C . SER B 1 8 ? -28.844 44.094 66.812 1 18.28 8 SER B C 1
ATOM 1487 O O . SER B 1 8 ? -27.984 43.281 66.438 1 18.28 8 SER B O 1
ATOM 1489 N N . ARG B 1 9 ? -29.031 45.188 66.188 1 19.95 9 ARG B N 1
ATOM 1490 C CA . ARG B 1 9 ? -28.578 46 65.062 1 19.95 9 ARG B CA 1
ATOM 1491 C C . ARG B 1 9 ? -27.188 46.562 65.312 1 19.95 9 ARG B C 1
ATOM 1493 O O . ARG B 1 9 ? -26.484 46.938 64.375 1 19.95 9 ARG B O 1
ATOM 1500 N N . PRO B 1 10 ? -26.719 46.625 66.812 1 17 10 PRO B N 1
ATOM 1501 C CA . PRO B 1 10 ? -26.391 48.062 66.812 1 17 10 PRO B CA 1
ATOM 1502 C C . PRO B 1 10 ? -25.109 48.344 66 1 17 10 PRO B C 1
ATOM 1504 O O . PRO B 1 10 ? -25.094 49.219 65.125 1 17 10 PRO B O 1
ATOM 1507 N N . ALA B 1 11 ? -23.891 48.219 66.688 1 19.16 11 ALA B N 1
ATOM 1508 C CA . ALA B 1 11 ? -23.172 49.375 67.188 1 19.16 11 ALA B CA 1
ATOM 1509 C C . ALA B 1 11 ? -22.141 49.844 66.188 1 19.16 11 ALA B C 1
ATOM 1511 O O . ALA B 1 11 ? -21.484 49.031 65.562 1 19.16 11 ALA B O 1
ATOM 1512 N N . ALA B 1 12 ? -21.938 51.188 66.125 1 18.03 12 ALA B N 1
ATOM 1513 C CA . ALA B 1 12 ? -21.516 52.344 65.312 1 18.03 12 ALA B CA 1
ATOM 1514 C C . ALA B 1 12 ? -19.984 52.438 65.25 1 18.03 12 ALA B C 1
ATOM 1516 O O . ALA B 1 12 ? -19.422 52.906 64.25 1 18.03 12 ALA B O 1
ATOM 1517 N N . LYS B 1 13 ? -19.219 51.969 66.375 1 19.81 13 LYS B N 1
ATOM 1518 C CA . LYS B 1 13 ? -18.438 53.125 66.812 1 19.81 13 LYS B CA 1
ATOM 1519 C C . LYS B 1 13 ? -17.422 53.531 65.75 1 19.81 13 LYS B C 1
ATOM 1521 O O . LYS B 1 13 ? -17.078 52.719 64.875 1 19.81 13 LYS B O 1
ATOM 1526 N N . THR B 1 14 ? -16.484 54.531 66.188 1 18.41 14 THR B N 1
ATOM 1527 C CA . THR B 1 14 ? -15.914 55.875 66.062 1 18.41 14 THR B CA 1
ATOM 1528 C C . THR B 1 14 ? -14.602 55.812 65.25 1 18.41 14 THR B C 1
ATOM 1530 O O . THR B 1 14 ? -13.945 54.781 65.188 1 18.41 14 THR B O 1
ATOM 1533 N N . ALA B 1 15 ? -13.938 56.969 65.188 1 19.72 15 ALA B N 1
ATOM 1534 C CA . ALA B 1 15 ? -13.336 57.969 64.25 1 19.72 15 ALA B CA 1
ATOM 1535 C C . ALA B 1 15 ? -11.82 57.844 64.25 1 19.72 15 ALA B C 1
ATOM 1537 O O . ALA B 1 15 ? -11.141 58.469 63.438 1 19.72 15 ALA B O 1
ATOM 1538 N N . VAL B 1 16 ? -11.141 56.875 65.125 1 19.16 16 VAL B N 1
ATOM 1539 C CA . VAL B 1 16 ? -9.977 57.625 65.625 1 19.16 16 VAL B CA 1
ATOM 1540 C C . VAL B 1 16 ? -8.984 57.844 64.438 1 19.16 16 VAL B C 1
ATOM 1542 O O . VAL B 1 16 ? -8.555 56.875 63.812 1 19.16 16 VAL B O 1
ATOM 1545 N N . ARG B 1 17 ? -8.773 59.094 64.062 1 19.58 17 ARG B N 1
ATOM 1546 C CA . ARG B 1 17 ? -8.156 59.812 62.938 1 19.58 17 ARG B CA 1
ATOM 1547 C C . ARG B 1 17 ? -6.633 59.781 63.062 1 19.58 17 ARG B C 1
ATOM 1549 O O . ARG B 1 17 ? -5.934 60.25 62.156 1 19.58 17 ARG B O 1
ATOM 1556 N N . LYS B 1 18 ? -5.953 59.156 64.125 1 20.55 18 LYS B N 1
ATOM 1557 C CA . LYS B 1 18 ? -4.867 60.094 64.438 1 20.55 18 LYS B CA 1
ATOM 1558 C C . LYS B 1 18 ? -3.906 60.219 63.25 1 20.55 18 LYS B C 1
ATOM 1560 O O . LYS B 1 18 ? -3.807 59.281 62.438 1 20.55 18 LYS B O 1
ATOM 1565 N N . LYS B 1 19 ? -2.938 61.219 63.344 1 20.64 19 LYS B N 1
ATOM 1566 C CA . LYS B 1 19 ? -2.178 62.312 62.781 1 20.64 19 LYS B CA 1
ATOM 1567 C C . LYS B 1 19 ? -0.832 61.844 62.25 1 20.64 19 LYS B C 1
ATOM 1569 O O . LYS B 1 19 ? -0.028 62.656 61.75 1 20.64 19 LYS B O 1
ATOM 1574 N N . TRP B 1 20 ? -0.555 60.531 62.031 1 21.05 20 TRP B N 1
ATOM 1575 C CA . TRP B 1 20 ? 0.891 60.438 62.188 1 21.05 20 TRP B CA 1
ATOM 1576 C C . TRP B 1 20 ? 1.623 61.281 61.156 1 21.05 20 TRP B C 1
ATOM 1578 O O . TRP B 1 20 ? 1.211 61.375 60 1 21.05 20 TRP B O 1
ATOM 1588 N N . THR B 1 21 ? 2.703 61.969 61.562 1 18.12 21 THR B N 1
ATOM 1589 C CA . THR B 1 21 ? 3.582 63.094 61.344 1 18.12 21 THR B CA 1
ATOM 1590 C C . THR B 1 21 ? 4.512 62.844 60.156 1 18.12 21 THR B C 1
ATOM 1592 O O . THR B 1 21 ? 4.695 63.719 59.312 1 18.12 21 THR B O 1
ATOM 1595 N N . GLY B 1 22 ? 5.508 61.938 60.219 1 20.11 22 GLY B N 1
ATOM 1596 C CA . GLY B 1 22 ? 6.879 62.406 60.062 1 20.11 22 GLY B CA 1
ATOM 1597 C C . GLY B 1 22 ? 7.328 62.469 58.625 1 20.11 22 GLY B C 1
ATOM 1598 O O . GLY B 1 22 ? 7.391 61.469 57.938 1 20.11 22 GLY B O 1
ATOM 1599 N N . LEU B 1 23 ? 7.117 63.469 57.844 1 21.97 23 LEU B N 1
ATOM 1600 C CA . LEU B 1 23 ? 7.285 63.562 56.406 1 21.97 23 LEU B CA 1
ATOM 1601 C C . LEU B 1 23 ? 8.766 63.625 56.031 1 21.97 23 LEU B C 1
ATOM 1603 O O . LEU B 1 23 ? 9.109 63.625 54.844 1 21.97 23 LEU B O 1
ATOM 1607 N N . THR B 1 24 ? 9.797 63.375 56.906 1 22.83 24 THR B N 1
ATOM 1608 C CA . THR B 1 24 ? 10.922 64.188 56.406 1 22.83 24 THR B CA 1
ATOM 1609 C C . THR B 1 24 ? 11.359 63.688 55.031 1 22.83 24 THR B C 1
ATOM 1611 O O . THR B 1 24 ? 11.266 62.5 54.719 1 22.83 24 THR B O 1
ATOM 1614 N N . THR B 1 25 ? 11.383 64.562 54.031 1 22.33 25 THR B N 1
ATOM 1615 C CA . THR B 1 25 ? 11.586 64.625 52.594 1 22.33 25 THR B CA 1
ATOM 1616 C C . THR B 1 25 ? 13.016 64.25 52.25 1 22.33 25 THR B C 1
ATOM 1618 O O . THR B 1 25 ? 13.43 64.438 51.094 1 22.33 25 THR B O 1
ATOM 1621 N N . ALA B 1 26 ? 13.688 63.281 52.969 1 25.09 26 ALA B N 1
ATOM 1622 C CA . ALA B 1 26 ? 15.109 63.344 52.625 1 25.09 26 ALA B CA 1
ATOM 1623 C C . ALA B 1 26 ? 15.344 63.156 51.156 1 25.09 26 ALA B C 1
ATOM 1625 O O . ALA B 1 26 ? 14.648 62.375 50.5 1 25.09 26 ALA B O 1
ATOM 1626 N N . LYS B 1 27 ? 16.141 64.062 50.531 1 26.62 27 LYS B N 1
ATOM 1627 C CA . LYS B 1 27 ? 16.625 64.375 49.219 1 26.62 27 LYS B CA 1
ATOM 1628 C C . LYS B 1 27 ? 17.453 63.25 48.594 1 26.62 27 LYS B C 1
ATOM 1630 O O . LYS B 1 27 ? 18.453 62.812 49.188 1 26.62 27 LYS B O 1
ATOM 1635 N N . SER B 1 28 ? 16.875 62.125 48.125 1 23.39 28 SER B N 1
ATOM 1636 C CA . SER B 1 28 ? 17.578 61 47.531 1 23.39 28 SER B CA 1
ATOM 1637 C C . SER B 1 28 ? 18.484 61.438 46.375 1 23.39 28 SER B C 1
ATOM 1639 O O . SER B 1 28 ? 18.078 62.219 45.531 1 23.39 28 SER B O 1
ATOM 1641 N N . SER B 1 29 ? 19.766 61.469 46.656 1 26.17 29 SER B N 1
ATOM 1642 C CA . SER B 1 29 ? 20.875 61.75 45.719 1 26.17 29 SER B CA 1
ATOM 1643 C C . SER B 1 29 ? 20.812 60.844 44.5 1 26.17 29 SER B C 1
ATOM 1645 O O . SER B 1 29 ? 20.609 59.625 44.625 1 26.17 29 SER B O 1
ATOM 1647 N N . ALA B 1 30 ? 20.484 61.375 43.406 1 27.34 30 ALA B N 1
ATOM 1648 C CA . ALA B 1 30 ? 20.297 60.875 42.031 1 27.34 30 ALA B CA 1
ATOM 1649 C C . ALA B 1 30 ? 21.547 60.188 41.531 1 27.34 30 ALA B C 1
ATOM 1651 O O . ALA B 1 30 ? 22.562 60.844 41.25 1 27.34 30 ALA B O 1
ATOM 1652 N N . ARG B 1 31 ? 22 59.031 42.156 1 26.86 31 ARG B N 1
ATOM 1653 C CA . ARG B 1 31 ? 23.172 58.375 41.594 1 26.86 31 ARG B CA 1
ATOM 1654 C C . ARG B 1 31 ? 22.953 58.031 40.125 1 26.86 31 ARG B C 1
ATOM 1656 O O . ARG B 1 31 ? 21.906 57.5 39.75 1 26.86 31 ARG B O 1
ATOM 1663 N N . LYS B 1 32 ? 23.703 58.656 39.25 1 28.97 32 LYS B N 1
ATOM 1664 C CA . LYS B 1 32 ? 23.844 58.531 37.781 1 28.97 32 LYS B CA 1
ATOM 1665 C C . LYS B 1 32 ? 24.188 57.094 37.406 1 28.97 32 LYS B C 1
ATOM 1667 O O . LYS B 1 32 ? 25.203 56.562 37.844 1 28.97 32 LYS B O 1
ATOM 1672 N N . THR B 1 33 ? 23.234 56.094 37.438 1 27.19 33 THR B N 1
ATOM 1673 C CA . THR B 1 33 ? 23.531 54.75 36.969 1 27.19 33 THR B CA 1
ATOM 1674 C C . THR B 1 33 ? 24.047 54.781 35.531 1 27.19 33 THR B C 1
ATOM 1676 O O . THR B 1 33 ? 23.406 55.312 34.625 1 27.19 33 THR B O 1
ATOM 1679 N N . ILE B 1 34 ? 25.344 54.812 35.312 1 27 34 ILE B N 1
ATOM 1680 C CA . ILE B 1 34 ? 26.031 54.625 34.031 1 27 34 ILE B CA 1
ATOM 1681 C C . ILE B 1 34 ? 25.594 53.312 33.375 1 27 34 ILE B C 1
ATOM 1683 O O . ILE B 1 34 ? 25.734 52.25 33.969 1 27 34 ILE B O 1
ATOM 1687 N N . LYS B 1 35 ? 24.5 53.25 32.562 1 29.5 35 LYS B N 1
ATOM 1688 C CA . LYS B 1 35 ? 23.984 52.156 31.734 1 29.5 35 LYS B CA 1
ATOM 1689 C C . LYS B 1 35 ? 25.062 51.625 30.781 1 29.5 35 LYS B C 1
ATOM 1691 O O . LYS B 1 35 ? 25.516 52.344 29.891 1 29.5 35 LYS B O 1
ATOM 1696 N N . SER B 1 36 ? 26.094 50.875 31.266 1 28.75 36 SER B N 1
ATOM 1697 C CA . SER B 1 36 ? 26.969 50.219 30.297 1 28.75 36 SER B CA 1
ATOM 1698 C C . SER B 1 36 ? 26.156 49.344 29.344 1 28.75 36 SER B C 1
ATOM 1700 O O . SER B 1 36 ? 25.328 48.562 29.781 1 28.75 36 SER B O 1
ATOM 1702 N N . LYS B 1 37 ? 25.859 49.781 28.094 1 32.84 37 LYS B N 1
ATOM 1703 C CA . LYS B 1 37 ? 25.266 49.062 26.969 1 32.84 37 LYS B CA 1
ATOM 1704 C C . LYS B 1 37 ? 26.016 47.781 26.688 1 32.84 37 LYS B C 1
ATOM 1706 O O . LYS B 1 37 ? 27.156 47.781 26.234 1 32.84 37 LYS B O 1
ATOM 1711 N N . GLY B 1 38 ? 25.938 46.719 27.547 1 29.33 38 GLY B N 1
ATOM 1712 C CA . GLY B 1 38 ? 26.469 45.438 27.156 1 29.33 38 GLY B CA 1
ATOM 1713 C C . GLY B 1 38 ? 25.938 44.969 25.812 1 29.33 38 GLY B C 1
ATOM 1714 O O . GLY B 1 38 ? 24.75 45.094 25.516 1 29.33 38 GLY B O 1
ATOM 1715 N N . ARG B 1 39 ? 26.766 44.969 24.703 1 31.62 39 ARG B N 1
ATOM 1716 C CA . ARG B 1 39 ? 26.562 44.406 23.359 1 31.62 39 ARG B CA 1
ATOM 1717 C C . ARG B 1 39 ? 26.094 42.969 23.422 1 31.62 39 ARG B C 1
ATOM 1719 O O . ARG B 1 39 ? 26.797 42.094 23.922 1 31.62 39 ARG B O 1
ATOM 1726 N N . VAL B 1 40 ? 24.781 42.688 23.609 1 34.31 40 VAL B N 1
ATOM 1727 C CA . VAL B 1 40 ? 24.234 41.344 23.422 1 34.31 40 VAL B CA 1
ATOM 1728 C C . VAL B 1 40 ? 24.656 40.812 22.047 1 34.31 40 VAL B C 1
ATOM 1730 O O . VAL B 1 40 ? 24.312 41.406 21.016 1 34.31 40 VAL B O 1
ATOM 1733 N N . SER B 1 41 ? 25.938 40.406 21.891 1 31.61 41 SER B N 1
ATOM 1734 C CA . SER B 1 41 ? 26.266 39.625 20.688 1 31.61 41 SER B CA 1
ATOM 1735 C C . SER B 1 41 ? 25.25 38.531 20.438 1 31.61 41 SER B C 1
ATOM 1737 O O . SER B 1 41 ? 24.984 37.688 21.312 1 31.61 41 SER B O 1
ATOM 1739 N N . THR B 1 42 ? 24.109 38.812 19.766 1 32.62 42 THR B N 1
ATOM 1740 C CA . THR B 1 42 ? 23.203 37.812 19.234 1 32.62 42 THR B CA 1
ATOM 1741 C C . THR B 1 42 ? 23.969 36.719 18.484 1 32.62 42 THR B C 1
ATOM 1743 O O . THR B 1 42 ? 24.422 36.938 17.359 1 32.62 42 THR B O 1
ATOM 1746 N N . ALA B 1 43 ? 24.906 36 19.141 1 35.75 43 ALA B N 1
ATOM 1747 C CA . ALA B 1 43 ? 25.359 34.781 18.453 1 35.75 43 ALA B CA 1
ATOM 1748 C C . ALA B 1 43 ? 24.188 34 17.891 1 35.75 43 ALA B C 1
ATOM 1750 O O . ALA B 1 43 ? 23.328 33.531 18.656 1 35.75 43 ALA B O 1
ATOM 1751 N N . LYS B 1 44 ? 23.812 34.312 16.656 1 36.16 44 LYS B N 1
ATOM 1752 C CA . LYS B 1 44 ? 22.938 33.438 15.898 1 36.16 44 LYS B CA 1
ATOM 1753 C C . LYS B 1 44 ? 23.406 31.984 16.016 1 36.16 44 LYS B C 1
ATOM 1755 O O . LYS B 1 44 ? 24.469 31.625 15.508 1 36.16 44 LYS B O 1
ATOM 1760 N N . LYS B 1 45 ? 23.141 31.25 17.172 1 35.94 45 LYS B N 1
ATOM 1761 C CA . LYS B 1 45 ? 23.266 29.797 17.141 1 35.94 45 LYS B CA 1
ATOM 1762 C C . LYS B 1 45 ? 22.578 29.219 15.898 1 35.94 45 LYS B C 1
ATOM 1764 O O . LYS B 1 45 ? 21.359 29.297 15.758 1 35.94 45 LYS B O 1
ATOM 1769 N N . THR B 1 46 ? 23.188 29.344 14.758 1 30.88 46 THR B N 1
ATOM 1770 C CA . THR B 1 46 ? 22.734 28.5 13.672 1 30.88 46 THR B CA 1
ATOM 1771 C C . THR B 1 46 ? 22.531 27.062 14.148 1 30.88 46 THR B C 1
ATOM 1773 O O . THR B 1 46 ? 23.484 26.391 14.523 1 30.88 46 THR B O 1
ATOM 1776 N N . ALA B 1 47 ? 21.484 26.734 14.898 1 31.77 47 ALA B N 1
ATOM 1777 C CA . ALA B 1 47 ? 21.188 25.328 15.156 1 31.77 47 ALA B CA 1
ATOM 1778 C C . ALA B 1 47 ? 21.438 24.469 13.93 1 31.77 47 ALA B C 1
ATOM 1780 O O . ALA B 1 47 ? 20.859 24.719 12.859 1 31.77 47 ALA B O 1
ATOM 1781 N N . ALA B 1 48 ? 22.609 24.031 13.703 1 32.56 48 ALA B N 1
ATOM 1782 C CA . ALA B 1 48 ? 22.875 23.016 12.695 1 32.56 48 ALA B CA 1
ATOM 1783 C C . ALA B 1 48 ? 21.703 22.031 12.578 1 32.56 48 ALA B C 1
ATOM 1785 O O . ALA B 1 48 ? 21.156 21.578 13.586 1 32.56 48 ALA B O 1
ATOM 1786 N N . LYS B 1 49 ? 20.797 22.188 11.672 1 34.81 49 LYS B N 1
ATOM 1787 C CA . LYS B 1 49 ? 19.844 21.109 11.367 1 34.81 49 LYS B CA 1
ATOM 1788 C C . LYS B 1 49 ? 20.469 19.734 11.625 1 34.81 49 LYS B C 1
ATOM 1790 O O . LYS B 1 49 ? 21.484 19.391 11.023 1 34.81 49 LYS B O 1
ATOM 1795 N N . ALA B 1 50 ? 20.5 19.172 12.805 1 35.62 50 ALA B N 1
ATOM 1796 C CA . ALA B 1 50 ? 20.922 17.812 13.109 1 35.62 50 ALA B CA 1
ATOM 1797 C C . ALA B 1 50 ? 20.641 16.875 11.938 1 35.62 50 ALA B C 1
ATOM 1799 O O . ALA B 1 50 ? 19.547 16.875 11.375 1 35.62 50 ALA B O 1
ATOM 1800 N N . ALA B 1 51 ? 21.516 16.609 11.102 1 39.62 51 ALA B N 1
ATOM 1801 C CA . ALA B 1 51 ? 21.438 15.523 10.125 1 39.62 51 ALA B CA 1
ATOM 1802 C C . ALA B 1 51 ? 20.578 14.375 10.648 1 39.62 51 ALA B C 1
ATOM 1804 O O . ALA B 1 51 ? 20.766 13.906 11.773 1 39.62 51 ALA B O 1
ATOM 1805 N N . ALA B 1 52 ? 19.297 14.297 10.406 1 46.22 52 ALA B N 1
ATOM 1806 C CA . ALA B 1 52 ? 18.453 13.164 10.781 1 46.22 52 ALA B CA 1
ATOM 1807 C C . ALA B 1 52 ? 19.266 11.875 10.836 1 46.22 52 ALA B C 1
ATOM 1809 O O . ALA B 1 52 ? 19.984 11.547 9.891 1 46.22 52 ALA B O 1
ATOM 1810 N N . LYS B 1 53 ? 19.781 11.477 11.984 1 57.44 53 LYS B N 1
ATOM 1811 C CA . LYS B 1 53 ? 20.469 10.211 12.188 1 57.44 53 LYS B CA 1
ATOM 1812 C C . LYS B 1 53 ? 19.906 9.125 11.273 1 57.44 53 LYS B C 1
ATOM 1814 O O . LYS B 1 53 ? 18.688 9 11.117 1 57.44 53 LYS B O 1
ATOM 1819 N N . ALA B 1 54 ? 20.719 8.609 10.359 1 74.06 54 ALA B N 1
ATOM 1820 C CA . ALA B 1 54 ? 20.391 7.523 9.438 1 74.06 54 ALA B CA 1
ATOM 1821 C C . ALA B 1 54 ? 19.625 6.418 10.141 1 74.06 54 ALA B C 1
ATOM 1823 O O . ALA B 1 54 ? 19.953 6.035 11.266 1 74.06 54 ALA B O 1
ATOM 1824 N N . ARG B 1 55 ? 18.391 6.027 9.68 1 81.94 55 ARG B N 1
ATOM 1825 C CA . ARG B 1 55 ? 17.609 4.934 10.234 1 81.94 55 ARG B CA 1
ATOM 1826 C C . ARG B 1 55 ? 18.375 3.617 10.172 1 81.94 55 ARG B C 1
ATOM 1828 O O . ARG B 1 55 ? 19.109 3.373 9.219 1 81.94 55 ARG B O 1
ATOM 1835 N N . PRO B 1 56 ? 18.203 2.906 11.266 1 90.88 56 PRO B N 1
ATOM 1836 C CA . PRO B 1 56 ? 18.797 1.57 11.211 1 90.88 56 PRO B CA 1
ATOM 1837 C C . PRO B 1 56 ? 18.312 0.761 10.008 1 90.88 56 PRO B C 1
ATOM 1839 O O . PRO B 1 56 ? 17.312 1.111 9.383 1 90.88 56 PRO B O 1
ATOM 1842 N N . LYS B 1 57 ? 19.047 -0.263 9.82 1 94.62 57 LYS B N 1
ATOM 1843 C CA . LYS B 1 57 ? 18.672 -1.153 8.719 1 94.62 57 LYS B CA 1
ATOM 1844 C C . LYS B 1 57 ? 17.297 -1.766 8.945 1 94.62 57 LYS B C 1
ATOM 1846 O O . LYS B 1 57 ? 16.984 -2.203 10.055 1 94.62 57 LYS B O 1
ATOM 1851 N N . GLN B 1 58 ? 16.531 -1.86 7.941 1 97.75 58 GLN B N 1
ATOM 1852 C CA . GLN B 1 58 ? 15.188 -2.436 8.008 1 97.75 58 GLN B CA 1
ATOM 1853 C C . GLN B 1 58 ? 15.25 -3.955 8.133 1 97.75 58 GLN B C 1
ATOM 1855 O O . GLN B 1 58 ? 16.172 -4.59 7.629 1 97.75 58 GLN B O 1
ATOM 1860 N N . SER B 1 59 ? 14.266 -4.477 8.805 1 98 59 SER B N 1
ATOM 1861 C CA . SER B 1 59 ? 14.023 -5.914 8.789 1 98 59 SER B CA 1
ATOM 1862 C C . SER B 1 59 ? 12.852 -6.27 7.887 1 98 59 SER B C 1
ATOM 1864 O O . SER B 1 59 ? 12.156 -5.387 7.379 1 98 59 SER B O 1
ATOM 1866 N N . ILE B 1 60 ? 12.656 -7.551 7.641 1 98.44 60 ILE B N 1
ATOM 1867 C CA . ILE B 1 60 ? 11.547 -8.023 6.824 1 98.44 60 ILE B CA 1
ATOM 1868 C C . ILE B 1 60 ? 10.289 -8.133 7.68 1 98.44 60 ILE B C 1
ATOM 1870 O O . ILE B 1 60 ? 10.289 -8.789 8.719 1 98.44 60 ILE B O 1
ATOM 1874 N N . ALA B 1 61 ? 9.234 -7.492 7.309 1 98.75 61 ALA B N 1
ATOM 1875 C CA . ALA B 1 61 ? 7.918 -7.715 7.895 1 98.75 61 ALA B CA 1
ATOM 1876 C C . ALA B 1 61 ? 7.109 -8.711 7.062 1 98.75 61 ALA B C 1
ATOM 1878 O O . ALA B 1 61 ? 6.965 -8.539 5.852 1 98.75 61 ALA B O 1
ATOM 1879 N N . ILE B 1 62 ? 6.594 -9.742 7.672 1 98.75 62 ILE B N 1
ATOM 1880 C CA . ILE B 1 62 ? 5.691 -10.695 7.039 1 98.75 62 ILE B CA 1
ATOM 1881 C C . ILE B 1 62 ? 4.418 -10.836 7.871 1 98.75 62 ILE B C 1
ATOM 1883 O O . ILE B 1 62 ? 4.484 -11.031 9.086 1 98.75 62 ILE B O 1
ATOM 1887 N N . SER B 1 63 ? 3.33 -10.648 7.234 1 98.75 63 SER B N 1
ATOM 1888 C CA . SER B 1 63 ? 2.037 -10.82 7.891 1 98.75 63 SER B CA 1
ATOM 1889 C C . SER B 1 63 ? 1.113 -11.711 7.066 1 98.75 63 SER B C 1
ATOM 1891 O O . SER B 1 63 ? 0.95 -11.5 5.863 1 98.75 63 SER B O 1
ATOM 1893 N N . HIS B 1 64 ? 0.566 -12.719 7.703 1 98.75 64 HIS B N 1
ATOM 1894 C CA . HIS B 1 64 ? -0.471 -13.555 7.102 1 98.75 64 HIS B CA 1
ATOM 1895 C C . HIS B 1 64 ? -1.842 -13.234 7.691 1 98.75 64 HIS B C 1
ATOM 1897 O O . HIS B 1 64 ? -1.949 -12.883 8.867 1 98.75 64 HIS B O 1
ATOM 1903 N N . HIS B 1 65 ? -2.832 -13.367 6.832 1 98.38 65 HIS B N 1
ATOM 1904 C CA . HIS B 1 65 ? -4.18 -13.094 7.309 1 98.38 65 HIS B CA 1
ATOM 1905 C C . HIS B 1 65 ? -4.59 -14.07 8.406 1 98.38 65 HIS B C 1
ATOM 1907 O O . HIS B 1 65 ? -4.598 -15.281 8.195 1 98.38 65 HIS B O 1
ATOM 1913 N N . ARG B 1 66 ? -4.887 -13.523 9.5 1 97.5 66 ARG B N 1
ATOM 1914 C CA . ARG B 1 66 ? -5.559 -14.219 10.594 1 97.5 66 ARG B CA 1
ATOM 1915 C C . ARG B 1 66 ? -6.641 -13.352 11.219 1 97.5 66 ARG B C 1
ATOM 1917 O O . ARG B 1 66 ? -6.398 -12.188 11.547 1 97.5 66 ARG B O 1
ATOM 1924 N N . GLU B 1 67 ? -7.809 -13.938 11.367 1 96.94 67 GLU B N 1
ATOM 1925 C CA . GLU B 1 67 ? -8.938 -13.18 11.906 1 96.94 67 GLU B CA 1
ATOM 1926 C C . GLU B 1 67 ? -8.609 -12.609 13.281 1 96.94 67 GLU B C 1
ATOM 1928 O O . GLU B 1 67 ? -9.008 -11.492 13.609 1 96.94 67 GLU B O 1
ATOM 1933 N N . GLU B 1 68 ? -7.812 -13.297 14.078 1 96.62 68 GLU B N 1
ATOM 1934 C CA . GLU B 1 68 ? -7.496 -12.898 15.445 1 96.62 68 GLU B CA 1
ATOM 1935 C C . GLU B 1 68 ? -6.574 -11.68 15.461 1 96.62 68 GLU B C 1
ATOM 1937 O O . GLU B 1 68 ? -6.387 -11.055 16.5 1 96.62 68 GLU B O 1
ATOM 1942 N N . ASP B 1 69 ? -6.031 -11.367 14.32 1 97 69 ASP B N 1
ATOM 1943 C CA . ASP B 1 69 ? -5.105 -10.242 14.266 1 97 69 ASP B CA 1
ATOM 1944 C C . ASP B 1 69 ? -5.855 -8.914 14.141 1 97 69 ASP B C 1
ATOM 1946 O O . ASP B 1 69 ? -5.266 -7.844 14.297 1 97 69 ASP B O 1
ATOM 1950 N N . PHE B 1 70 ? -7.145 -8.977 13.828 1 97 70 PHE B N 1
ATOM 1951 C CA . PHE B 1 70 ? -7.949 -7.758 13.852 1 97 70 PHE B CA 1
ATOM 1952 C C . PHE B 1 70 ? -8.297 -7.367 15.281 1 97 70 PHE B C 1
ATOM 1954 O O . PHE B 1 70 ? -8.961 -8.125 15.992 1 97 70 PHE B O 1
ATOM 1961 N N . LYS B 1 71 ? -7.797 -6.203 15.664 1 94.69 71 LYS B N 1
ATOM 1962 C CA . LYS B 1 71 ? -7.984 -5.738 17.031 1 94.69 71 LYS B CA 1
ATOM 1963 C C . LYS B 1 71 ? -8.65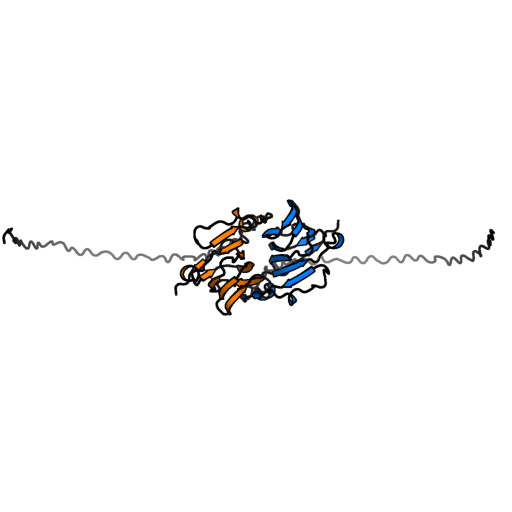6 -4.371 17.062 1 94.69 71 LYS B C 1
ATOM 1965 O O . LYS B 1 71 ? -8.391 -3.523 16.219 1 94.69 71 LYS B O 1
ATOM 1970 N N . ALA B 1 72 ? -9.477 -4.242 18.062 1 88.88 72 ALA B N 1
ATOM 1971 C CA . ALA B 1 72 ? -10.023 -2.906 18.312 1 88.88 72 ALA B CA 1
ATOM 1972 C C . ALA B 1 72 ? -8.961 -1.991 18.922 1 88.88 72 ALA B C 1
ATOM 1974 O O . ALA B 1 72 ? -8.125 -2.439 19.703 1 88.88 72 ALA B O 1
ATOM 1975 N N . ASP B 1 73 ? -8.773 -0.809 18.297 1 74.75 73 ASP B N 1
ATOM 1976 C CA . ASP B 1 73 ? -7.766 0.09 18.859 1 74.75 73 ASP B CA 1
ATOM 1977 C C . ASP B 1 73 ? -8.328 0.876 20.031 1 74.75 73 ASP B C 1
ATOM 1979 O O . ASP B 1 73 ? -7.609 1.654 20.672 1 74.75 73 ASP B O 1
ATOM 1983 N N . GLY B 1 74 ? -9.492 0.573 20.453 1 66.12 74 GLY B N 1
ATOM 1984 C CA . GLY B 1 74 ? -10.094 1.198 21.625 1 66.12 74 GLY B CA 1
ATOM 1985 C C . GLY B 1 74 ? -10.633 2.59 21.344 1 66.12 74 GLY B C 1
ATOM 1986 O O . GLY B 1 74 ? -11.43 3.121 22.109 1 66.12 74 GLY B O 1
ATOM 1987 N N . LEU B 1 75 ? -10.078 3.285 20.312 1 63.72 75 LEU B N 1
ATOM 1988 C CA . LEU B 1 75 ? -10.508 4.656 20.047 1 63.72 75 LEU B CA 1
ATOM 1989 C C . LEU B 1 75 ? -11.758 4.68 19.188 1 63.72 75 LEU B C 1
ATOM 1991 O O . LEU B 1 75 ? -12.648 5.508 19.391 1 63.72 75 LEU B O 1
ATOM 1995 N N . ARG B 1 76 ? -11.875 3.707 18.328 1 76.19 76 ARG B N 1
ATOM 1996 C CA . ARG B 1 76 ? -13.016 3.648 17.422 1 76.19 76 ARG B CA 1
ATOM 1997 C C . ARG B 1 76 ? -13.711 2.295 17.5 1 76.19 76 ARG B C 1
ATOM 1999 O O . ARG B 1 76 ? -13.203 1.292 17 1 76.19 76 ARG B O 1
ATOM 2006 N N . ALA B 1 77 ? -14.922 2.26 18.109 1 80.25 77 ALA B N 1
ATOM 2007 C CA . ALA B 1 77 ? -15.656 1.018 18.328 1 80.25 77 ALA B CA 1
ATOM 2008 C C . ALA B 1 77 ? -16.078 0.39 17 1 80.25 77 ALA B C 1
ATOM 2010 O O . ALA B 1 77 ? -16.344 -0.814 16.938 1 80.25 77 ALA B O 1
ATOM 2011 N N . TYR B 1 78 ? -16.109 1.218 16.031 1 89.19 78 TYR B N 1
ATOM 2012 C CA . TYR B 1 78 ? -16.625 0.735 14.75 1 89.19 78 TYR B CA 1
ATOM 2013 C C . TYR B 1 78 ? -15.492 0.241 13.859 1 89.19 78 TYR B C 1
ATOM 2015 O O . TYR B 1 78 ? -15.727 -0.148 12.711 1 89.19 78 TYR B O 1
ATOM 2023 N N . ALA B 1 79 ? -14.297 0.205 14.461 1 93.31 79 ALA B N 1
ATOM 2024 C CA . ALA B 1 79 ? -13.164 -0.157 13.609 1 93.31 79 ALA B CA 1
ATOM 2025 C C . ALA B 1 79 ? -12.273 -1.186 14.297 1 93.31 79 ALA B C 1
ATOM 2027 O O . ALA B 1 79 ? -12.008 -1.084 15.5 1 93.31 79 ALA B O 1
ATOM 2028 N N . LYS B 1 80 ? -11.883 -2.215 13.578 1 96 80 LYS B N 1
ATOM 2029 C CA . LYS B 1 80 ? -10.812 -3.135 13.961 1 96 80 LYS B CA 1
ATOM 2030 C C . LYS B 1 80 ? -9.617 -3.016 13.023 1 96 80 LYS B C 1
ATOM 2032 O O . LYS B 1 80 ? -9.781 -2.764 11.828 1 96 80 LYS B O 1
ATOM 2037 N N . TYR B 1 81 ? -8.43 -3.186 13.594 1 96.94 81 TYR B N 1
ATOM 2038 C CA . TYR B 1 81 ? -7.207 -2.984 12.82 1 96.94 81 TYR B CA 1
ATOM 2039 C C . TYR B 1 81 ? -6.336 -4.234 12.844 1 96.94 81 TYR B C 1
ATOM 2041 O O . TYR B 1 81 ? -6.176 -4.867 13.891 1 96.94 81 TYR B O 1
ATOM 2049 N N . ARG B 1 82 ? -5.824 -4.598 11.711 1 98.06 82 ARG B N 1
ATOM 2050 C CA . ARG B 1 82 ? -4.758 -5.586 11.586 1 98.06 82 ARG B CA 1
ATOM 2051 C C . ARG B 1 82 ? -3.443 -4.926 11.188 1 98.06 82 ARG B C 1
ATOM 2053 O O . ARG B 1 82 ? -3.252 -4.562 10.023 1 98.06 82 ARG B O 1
ATOM 2060 N N . ASP B 1 83 ? -2.566 -4.828 12.18 1 97.94 83 ASP B N 1
ATOM 2061 C CA . ASP B 1 83 ? -1.24 -4.266 11.938 1 97.94 83 ASP B CA 1
ATOM 2062 C C . ASP B 1 83 ? -0.379 -5.227 11.117 1 97.94 83 ASP B C 1
ATOM 2064 O O . ASP B 1 83 ? -0.294 -6.414 11.438 1 97.94 83 ASP B O 1
ATOM 2068 N N . LEU B 1 84 ? 0.285 -4.68 10.125 1 98.69 84 LEU B N 1
ATOM 2069 C CA . LEU B 1 84 ? 1.044 -5.562 9.25 1 98.69 84 LEU B CA 1
ATOM 2070 C C . LEU B 1 84 ? 2.506 -5.629 9.68 1 98.69 84 LEU B C 1
ATOM 2072 O O . LEU B 1 84 ? 3.32 -6.281 9.016 1 98.69 84 LEU B O 1
ATOM 2076 N N . GLY B 1 85 ? 2.877 -4.906 10.742 1 98.56 85 GLY B N 1
ATOM 2077 C CA . GLY B 1 85 ? 4.203 -5.008 11.328 1 98.56 85 GLY B CA 1
ATOM 2078 C C . GLY B 1 85 ? 5.23 -4.137 10.633 1 98.56 85 GLY B C 1
ATOM 2079 O O . GLY B 1 85 ? 6.43 -4.262 10.883 1 98.56 85 GLY B O 1
ATOM 2080 N N . ILE B 1 86 ? 4.816 -3.217 9.852 1 98.75 86 ILE B N 1
ATOM 2081 C CA . ILE B 1 86 ? 5.719 -2.508 8.945 1 98.75 86 ILE B CA 1
ATOM 2082 C C . ILE B 1 86 ? 6.367 -1.338 9.688 1 98.75 86 ILE B C 1
ATOM 2084 O O . ILE B 1 86 ? 7.539 -1.024 9.453 1 98.75 86 ILE B O 1
ATOM 2088 N N . ALA B 1 87 ? 5.668 -0.711 10.578 1 98.69 87 ALA B N 1
ATOM 2089 C CA . ALA B 1 87 ? 6.25 0.394 11.336 1 98.69 87 ALA B CA 1
ATOM 2090 C C . ALA B 1 87 ? 7.496 -0.059 12.094 1 98.69 87 ALA B C 1
ATOM 2092 O O . ALA B 1 87 ? 8.539 0.594 12.031 1 98.69 87 ALA B O 1
ATOM 2093 N N . ALA B 1 88 ? 7.387 -1.149 12.773 1 98.44 88 ALA B N 1
ATOM 2094 C CA . ALA B 1 88 ? 8.516 -1.687 13.531 1 98.44 88 ALA B CA 1
ATOM 2095 C C . ALA B 1 88 ? 9.641 -2.121 12.602 1 98.44 88 ALA B C 1
AT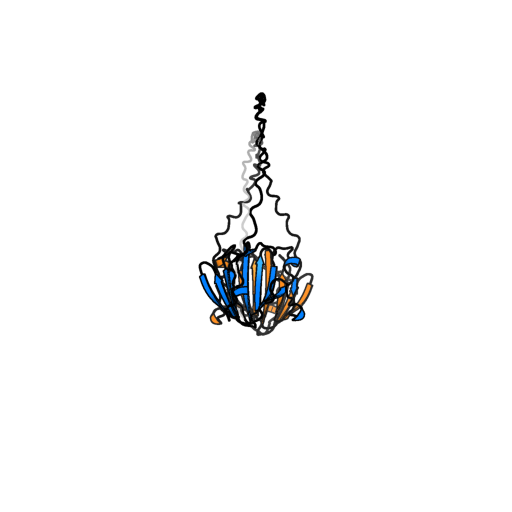OM 2097 O O . ALA B 1 88 ? 10.812 -1.8 12.844 1 98.44 88 ALA B O 1
ATOM 2098 N N . ALA B 1 89 ? 9.328 -2.74 11.508 1 98.62 89 ALA B N 1
ATOM 2099 C CA . ALA B 1 89 ? 10.312 -3.311 10.594 1 98.62 89 ALA B CA 1
ATOM 2100 C C . ALA B 1 89 ? 11.109 -2.213 9.891 1 98.62 89 ALA B C 1
ATOM 2102 O O . ALA B 1 89 ? 12.258 -2.43 9.492 1 98.62 89 ALA B O 1
ATOM 2103 N N . THR B 1 90 ? 10.461 -1.03 9.75 1 98.5 90 THR B N 1
ATOM 2104 C CA . THR B 1 90 ? 11.086 0.052 9 1 98.5 90 THR B CA 1
ATOM 2105 C C . THR B 1 90 ? 11.57 1.15 9.945 1 98.5 90 THR B C 1
ATOM 2107 O O . THR B 1 90 ? 11.961 2.232 9.492 1 98.5 90 THR B O 1
ATOM 2110 N N . HIS B 1 91 ? 11.508 0.889 11.273 1 98.12 91 HIS B N 1
ATOM 2111 C CA . HIS B 1 91 ? 11.93 1.84 12.297 1 98.12 91 HIS B CA 1
ATOM 2112 C C . HIS B 1 91 ? 11.227 3.184 12.117 1 98.12 91 HIS B C 1
ATOM 2114 O O . HIS B 1 91 ? 11.867 4.234 12.164 1 98.12 91 HIS B O 1
ATOM 2120 N N . GLY B 1 92 ? 9.977 3.082 11.734 1 98.19 92 GLY B N 1
ATOM 2121 C CA . GLY B 1 92 ? 9.133 4.27 11.734 1 98.19 92 GLY B CA 1
ATOM 2122 C C . GLY B 1 92 ? 9.047 4.93 10.367 1 98.19 92 GLY B C 1
ATOM 2123 O O . GLY B 1 92 ? 8.375 5.949 10.211 1 98.19 92 GLY B O 1
ATOM 2124 N N . LEU B 1 93 ? 9.633 4.359 9.344 1 98.19 93 LEU B N 1
ATOM 2125 C CA . LEU B 1 93 ? 9.578 4.949 8.008 1 98.19 93 LEU B CA 1
ATOM 2126 C C . LEU B 1 93 ? 8.156 4.926 7.461 1 98.19 93 LEU B C 1
ATOM 2128 O O . LEU B 1 93 ? 7.691 5.91 6.879 1 98.19 93 LEU B O 1
ATOM 2132 N N . ALA B 1 94 ? 7.477 3.801 7.652 1 98.62 94 ALA B N 1
ATOM 2133 C CA . ALA B 1 94 ? 6.148 3.59 7.078 1 98.62 94 ALA B CA 1
ATOM 2134 C C . ALA B 1 94 ? 5.273 2.766 8.016 1 98.62 94 ALA B C 1
ATOM 2136 O O . ALA B 1 94 ? 5.781 1.977 8.82 1 98.62 94 ALA B O 1
ATOM 2137 N N . GLN B 1 95 ? 4.051 2.986 7.926 1 98.31 95 GLN B N 1
ATOM 2138 C CA . GLN B 1 95 ? 3.035 2.152 8.562 1 98.31 95 GLN B CA 1
ATOM 2139 C C . GLN B 1 95 ? 2.059 1.592 7.527 1 98.31 95 GLN B C 1
ATOM 2141 O O . GLN B 1 95 ? 1.771 2.242 6.523 1 98.31 95 GLN B O 1
ATOM 2146 N N . ALA B 1 96 ? 1.602 0.334 7.738 1 98.75 96 ALA B N 1
ATOM 2147 C CA . ALA B 1 96 ? 0.512 -0.253 6.965 1 98.75 96 ALA B CA 1
ATOM 2148 C C . ALA B 1 96 ? -0.369 -1.139 7.84 1 98.75 96 ALA B C 1
ATOM 2150 O O . ALA B 1 96 ? 0.131 -1.859 8.711 1 98.75 96 ALA B O 1
ATOM 2151 N N . HIS B 1 97 ? -1.611 -1.032 7.652 1 98.44 97 HIS B N 1
ATOM 2152 C CA . HIS B 1 97 ? -2.586 -1.855 8.359 1 98.44 97 HIS B CA 1
ATOM 2153 C C . HIS B 1 97 ? -3.838 -2.072 7.52 1 98.44 97 HIS B C 1
ATOM 2155 O O . HIS B 1 97 ? -4.078 -1.345 6.551 1 98.44 97 HIS B O 1
ATOM 2161 N N . VAL B 1 98 ? -4.523 -3.131 7.785 1 98.62 98 VAL B N 1
ATOM 2162 C CA . VAL B 1 98 ? -5.859 -3.357 7.242 1 98.62 98 VAL B CA 1
ATOM 2163 C C . VAL B 1 98 ? -6.91 -2.92 8.258 1 98.62 98 VAL B C 1
ATOM 2165 O O . VAL B 1 98 ? -6.867 -3.326 9.422 1 98.62 98 VAL B O 1
ATOM 2168 N N . ILE B 1 99 ? -7.816 -2.062 7.828 1 97.56 99 ILE B N 1
ATOM 2169 C CA . ILE B 1 99 ? -8.906 -1.546 8.656 1 97.56 99 ILE B CA 1
ATOM 2170 C C . ILE B 1 99 ? -10.219 -2.225 8.266 1 97.56 99 ILE B C 1
ATOM 2172 O O . ILE B 1 99 ? -10.594 -2.225 7.094 1 97.56 99 ILE B O 1
ATOM 2176 N N . ARG B 1 100 ? -10.836 -2.801 9.195 1 97.19 100 ARG B N 1
ATOM 2177 C CA . ARG B 1 100 ? -12.188 -3.32 9.031 1 97.19 100 ARG B CA 1
ATOM 2178 C C . ARG B 1 100 ? -13.203 -2.439 9.75 1 97.19 100 ARG B C 1
ATOM 2180 O O . ARG B 1 100 ? -13.172 -2.322 10.977 1 97.19 100 ARG B O 1
ATOM 2187 N N . LEU B 1 101 ? -14.062 -1.823 8.953 1 95.12 101 LEU B N 1
ATOM 2188 C CA . LEU B 1 101 ? -15.125 -1.02 9.547 1 95.12 101 LEU B CA 1
ATOM 2189 C C . LEU B 1 101 ? -16.391 -1.848 9.734 1 95.12 101 LEU B C 1
ATOM 2191 O O . LEU B 1 101 ? -16.781 -2.605 8.844 1 95.12 101 LEU B O 1
ATOM 2195 N N . GLN B 1 102 ? -16.906 -1.719 10.867 1 89.5 102 GLN B N 1
ATOM 2196 C CA . GLN B 1 102 ? -18.094 -2.506 11.195 1 89.5 102 GLN B CA 1
ATOM 2197 C C . GLN B 1 102 ? -19.359 -1.697 10.977 1 89.5 102 GLN B C 1
ATOM 2199 O O . GLN B 1 102 ? -19.438 -0.522 11.344 1 89.5 102 GLN B O 1
ATOM 220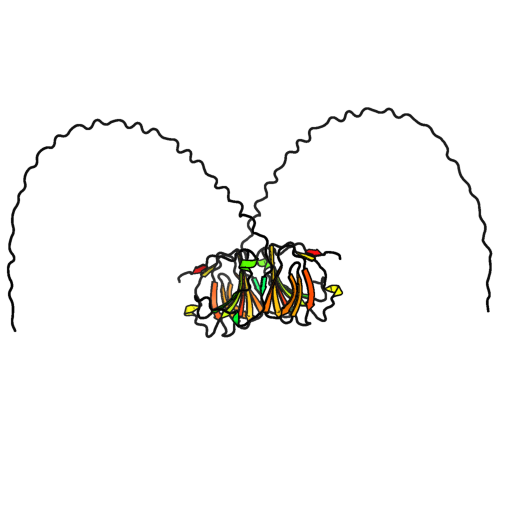4 N N . GLY B 1 103 ? -20.297 -2.311 10.234 1 83.56 103 GLY B N 1
ATOM 2205 C CA . GLY B 1 103 ? -21.578 -1.646 9.977 1 83.56 103 GLY B CA 1
ATOM 2206 C C . GLY B 1 103 ? -22.562 -1.812 11.109 1 83.56 103 GLY B C 1
ATOM 2207 O O . GLY B 1 103 ? -22.344 -2.607 12.023 1 83.56 103 GLY B O 1
ATOM 2208 N N . PRO B 1 104 ? -23.656 -1.059 11.078 1 89.69 104 PRO B N 1
ATOM 2209 C CA . PRO B 1 104 ? -23.922 -0.014 10.086 1 89.69 104 PRO B CA 1
ATOM 2210 C C . PRO B 1 104 ? -23.156 1.275 10.367 1 89.69 104 PRO B C 1
ATOM 2212 O O . PRO B 1 104 ? -22.797 1.552 11.516 1 89.69 104 PRO B O 1
ATOM 2215 N N . CYS B 1 105 ? -22.875 2.008 9.281 1 92 105 CYS B N 1
ATOM 2216 C CA . CYS B 1 105 ? -22.188 3.285 9.438 1 92 105 CYS B CA 1
ATOM 2217 C C . CYS B 1 105 ? -23.047 4.273 10.227 1 92 105 CYS B C 1
ATOM 2219 O O . CYS B 1 105 ? -24.25 4.395 9.977 1 92 105 CYS B O 1
ATOM 2221 N N . ASN B 1 106 ? -22.438 4.906 11.148 1 89.94 106 ASN B N 1
ATOM 2222 C CA . ASN B 1 106 ? -22.984 6.062 11.836 1 89.94 106 ASN B CA 1
ATOM 2223 C C . ASN B 1 106 ? -22.25 7.348 11.469 1 89.94 106 ASN B C 1
ATOM 2225 O O . ASN B 1 106 ? -21.188 7.641 12.016 1 89.94 106 ASN B O 1
ATOM 2229 N N . PRO B 1 107 ? -22.875 8.094 10.648 1 86.06 107 PRO B N 1
ATOM 2230 C CA . PRO B 1 107 ? -22.172 9.273 10.133 1 86.06 107 PRO B CA 1
ATOM 2231 C C . PRO B 1 107 ? -21.75 10.242 11.242 1 86.06 107 PRO B C 1
ATOM 2233 O O . PRO B 1 107 ? -20.719 10.922 11.109 1 86.06 107 PRO B O 1
ATOM 2236 N N . GLU B 1 108 ? -22.422 10.336 12.273 1 84.81 108 GLU B N 1
ATOM 2237 C CA . GLU B 1 108 ? -22.078 11.242 13.375 1 84.81 108 GLU B CA 1
ATOM 2238 C C . GLU B 1 108 ? -20.75 10.852 14.023 1 84.81 108 GLU B C 1
ATOM 2240 O O . GLU B 1 108 ? -20.031 11.711 14.516 1 84.81 108 GLU B O 1
ATOM 2245 N N . GLU B 1 109 ? -20.453 9.633 13.938 1 83.25 109 GLU B N 1
ATOM 2246 C CA . GLU B 1 109 ? -19.25 9.125 14.578 1 83.25 109 GLU B CA 1
ATOM 2247 C C . GLU B 1 109 ? -18.062 9.141 13.609 1 83.25 109 GLU B C 1
ATOM 2249 O O . GLU B 1 109 ? -16.922 9.359 14.023 1 83.25 109 GLU B O 1
ATOM 2254 N N . VAL B 1 110 ? -18.391 8.961 12.367 1 83.88 110 VAL B N 1
ATOM 2255 C CA . VAL B 1 110 ? -17.312 8.656 11.438 1 83.88 110 VAL B CA 1
ATOM 2256 C C . VAL B 1 110 ? -16.969 9.898 10.617 1 83.88 110 VAL B C 1
ATOM 2258 O O . VAL B 1 110 ? -15.828 10.094 10.211 1 83.88 110 VAL B O 1
ATOM 2261 N N . SER B 1 111 ? -17.906 10.719 10.406 1 85.44 111 SER B N 1
ATOM 2262 C CA . SER B 1 111 ? -17.766 11.82 9.461 1 85.44 111 SER B CA 1
ATOM 2263 C C . SER B 1 111 ? -17.203 13.062 10.148 1 85.44 111 SER B C 1
ATOM 2265 O O . SER B 1 111 ? -17.938 14.016 10.406 1 85.44 111 SER B O 1
ATOM 2267 N N . LYS B 1 112 ? -15.969 13.086 10.414 1 89.94 112 LYS B N 1
ATOM 2268 C CA . LYS B 1 112 ? -15.25 14.219 11 1 89.94 112 LYS B CA 1
ATOM 2269 C C . LYS B 1 112 ? -14.164 14.727 10.047 1 89.94 112 LYS B C 1
ATOM 2271 O O . LYS B 1 112 ? -13.234 13.992 9.711 1 89.94 112 LYS B O 1
ATOM 2276 N N . LEU B 1 113 ? -14.344 15.945 9.711 1 95.75 113 LEU B N 1
ATOM 2277 C CA . LEU B 1 113 ? -13.352 16.562 8.828 1 95.75 113 LEU B CA 1
ATOM 2278 C C . LEU B 1 113 ? -12 16.672 9.523 1 95.75 113 LEU B C 1
ATOM 2280 O O . LEU B 1 113 ? -11.93 17.141 10.672 1 95.75 113 LEU B O 1
ATOM 2284 N N . HIS B 1 114 ? -10.945 16.219 8.883 1 96.94 114 HIS B N 1
ATOM 2285 C CA . HIS B 1 114 ? -9.617 16.281 9.469 1 96.94 114 HIS B CA 1
ATOM 2286 C C . HIS B 1 114 ? -8.539 16.203 8.391 1 96.94 114 HIS B C 1
ATOM 2288 O O . HIS B 1 114 ? -8.844 16.047 7.207 1 96.94 114 HIS B O 1
ATOM 2294 N N . TYR B 1 115 ? -7.344 16.469 8.812 1 97.31 115 TYR B N 1
ATOM 2295 C CA . TYR B 1 115 ? -6.207 16.234 7.93 1 97.31 115 TYR B CA 1
ATOM 2296 C C . TYR B 1 115 ? -5.07 15.555 8.672 1 97.31 115 TYR B C 1
ATOM 2298 O O . TYR B 1 115 ? -5.016 15.578 9.906 1 97.31 115 TYR B O 1
ATOM 2306 N N . HIS B 1 116 ? -4.23 14.82 7.953 1 97.69 116 HIS B N 1
ATOM 2307 C CA . HIS B 1 116 ? -3.016 14.188 8.453 1 97.69 116 HIS B CA 1
ATOM 2308 C C . HIS B 1 116 ? -1.771 14.93 7.977 1 97.69 116 HIS B C 1
ATOM 2310 O O . HIS B 1 116 ? -1.702 15.352 6.824 1 97.69 116 HIS B O 1
ATOM 2316 N N . ASP B 1 117 ? -0.829 15.102 8.945 1 97.62 117 ASP B N 1
ATOM 2317 C CA . ASP B 1 117 ? 0.491 15.602 8.578 1 97.62 117 ASP B CA 1
ATOM 2318 C C . ASP B 1 117 ? 1.424 14.461 8.18 1 97.62 117 ASP B C 1
ATOM 2320 O O . ASP B 1 117 ? 2.18 13.953 9.016 1 97.62 117 ASP B O 1
ATOM 2324 N N . VAL B 1 118 ? 1.339 14.102 6.871 1 97.94 118 VAL B N 1
ATOM 2325 C CA . VAL B 1 118 ? 2.09 12.961 6.359 1 97.94 118 VAL B CA 1
ATOM 2326 C C . VAL B 1 118 ? 2.814 13.352 5.074 1 97.94 118 VAL B C 1
ATOM 2328 O O . VAL B 1 118 ? 2.562 14.422 4.512 1 97.94 118 VAL B O 1
ATOM 2331 N N . GLU B 1 119 ? 3.754 12.531 4.703 1 97.62 119 GLU B N 1
ATOM 2332 C CA . GLU B 1 119 ? 4.434 12.688 3.42 1 97.62 119 GLU B CA 1
ATOM 2333 C C . GLU B 1 119 ? 3.707 11.938 2.312 1 97.62 119 GLU B C 1
ATOM 2335 O O . GLU B 1 119 ? 3.646 12.398 1.172 1 97.62 119 GLU B O 1
ATOM 2340 N N . PHE B 1 120 ? 3.221 10.828 2.674 1 98.56 120 PHE B N 1
ATOM 2341 C CA . PHE B 1 120 ? 2.535 9.945 1.736 1 98.56 120 PHE B CA 1
ATOM 2342 C C . PHE B 1 120 ? 1.445 9.148 2.441 1 98.56 120 PHE B C 1
ATOM 2344 O O . PHE B 1 120 ? 1.642 8.68 3.564 1 98.56 120 PHE B O 1
ATOM 2351 N N . GLN B 1 121 ? 0.283 8.984 1.751 1 98.81 121 GLN B N 1
ATOM 2352 C CA . GLN B 1 121 ? -0.811 8.148 2.23 1 98.81 121 GLN B CA 1
ATOM 2353 C C . GLN B 1 121 ? -1.656 7.629 1.069 1 98.81 121 GLN B C 1
ATOM 2355 O O . GLN B 1 121 ? -2.053 8.398 0.192 1 98.81 121 GLN B O 1
ATOM 2360 N N . MET B 1 122 ? -1.889 6.352 1.05 1 98.81 122 MET B N 1
ATOM 2361 C CA . MET B 1 122 ? -2.812 5.742 0.097 1 98.81 122 MET B CA 1
ATOM 2362 C C . MET B 1 122 ? -3.74 4.754 0.795 1 98.81 122 MET B C 1
ATOM 2364 O O . MET B 1 122 ? -3.393 4.199 1.839 1 98.81 122 MET B O 1
ATOM 2368 N N . VAL B 1 123 ? -4.898 4.57 0.226 1 98.88 123 VAL B N 1
ATOM 2369 C CA . VAL B 1 123 ? -5.891 3.604 0.688 1 98.88 123 VAL B CA 1
ATOM 2370 C C . VAL B 1 123 ? -6.328 2.717 -0.474 1 98.88 123 VAL B C 1
ATOM 2372 O O . VAL B 1 123 ? -6.484 3.191 -1.603 1 98.88 123 VAL B O 1
ATOM 2375 N N . TYR B 1 124 ? -6.453 1.466 -0.308 1 98.94 124 TYR B N 1
ATOM 2376 C CA . TYR B 1 124 ? -6.938 0.477 -1.264 1 98.94 124 TYR B CA 1
ATOM 2377 C C . TYR B 1 124 ? -8.102 -0.317 -0.684 1 98.94 124 TYR B C 1
ATOM 2379 O O . TYR B 1 124 ? -8 -0.859 0.419 1 98.94 124 TYR B O 1
ATOM 2387 N N . VAL B 1 125 ? -9.219 -0.411 -1.421 1 98.94 125 VAL B N 1
ATOM 2388 C CA . VAL B 1 125 ? -10.391 -1.131 -0.933 1 98.94 125 VAL B CA 1
ATOM 2389 C C . VAL B 1 125 ? -10.227 -2.625 -1.203 1 98.94 125 VAL B C 1
ATOM 2391 O O . VAL B 1 125 ? -10.242 -3.057 -2.357 1 98.94 125 VAL B O 1
ATOM 2394 N N . LEU B 1 126 ? -10.125 -3.359 -0.15 1 98.88 126 LEU B N 1
ATOM 2395 C CA . LEU B 1 126 ? -9.938 -4.801 -0.257 1 98.88 126 LEU B CA 1
ATOM 2396 C C . LEU B 1 126 ? -11.273 -5.52 -0.387 1 98.88 126 LEU B C 1
ATOM 2398 O O . LEU B 1 126 ? -11.367 -6.57 -1.023 1 98.88 126 LEU B O 1
ATOM 2402 N N . LYS B 1 127 ? -12.25 -5.008 0.248 1 98.56 127 LYS B N 1
ATOM 2403 C CA . LYS B 1 127 ? -13.594 -5.57 0.316 1 98.56 127 LYS B CA 1
ATOM 2404 C C . LYS B 1 127 ? -14.641 -4.484 0.557 1 98.56 127 LYS B C 1
ATOM 2406 O O . LYS B 1 127 ? -14.359 -3.486 1.227 1 98.56 127 LYS B O 1
ATOM 2411 N N . GLY B 1 128 ? -15.883 -4.641 0.019 1 98.44 128 GLY B N 1
ATOM 2412 C CA . GLY B 1 128 ? -16.969 -3.709 0.281 1 98.44 128 GLY B CA 1
ATOM 2413 C C . GLY B 1 128 ? -16.781 -2.373 -0.414 1 98.44 128 GLY B C 1
ATOM 2414 O O . GLY B 1 128 ? -16.297 -2.314 -1.54 1 98.44 128 GLY B O 1
ATOM 2415 N N . TRP B 1 129 ? -17.406 -1.323 0.22 1 98.56 129 TRP B N 1
ATOM 2416 C CA . TRP B 1 129 ? -17.312 0.008 -0.374 1 98.56 129 TRP B CA 1
ATOM 2417 C C . TRP B 1 129 ? -17.281 1.084 0.706 1 98.56 129 TRP B C 1
ATOM 2419 O O . TRP B 1 129 ? -17.703 0.851 1.842 1 98.56 129 TRP B O 1
ATOM 2429 N N . VAL B 1 130 ? -16.703 2.223 0.423 1 98.31 130 VAL B N 1
ATOM 2430 C CA . VAL B 1 130 ? -16.641 3.398 1.285 1 98.31 130 VAL B CA 1
ATOM 2431 C C . VAL B 1 130 ? -16.891 4.66 0.458 1 98.31 130 VAL B C 1
ATOM 2433 O O . VAL B 1 130 ? -16.406 4.77 -0.672 1 98.31 130 VAL B O 1
ATOM 2436 N N . LYS B 1 131 ? -17.688 5.516 0.978 1 98.25 131 LYS B N 1
ATOM 2437 C CA . LYS B 1 131 ? -17.875 6.852 0.415 1 98.25 131 LYS B CA 1
ATOM 2438 C C . LYS B 1 131 ? -17.047 7.887 1.156 1 98.25 131 LYS B C 1
ATOM 2440 O O . LYS B 1 131 ? -17.141 8.016 2.379 1 98.25 131 LYS B O 1
ATOM 2445 N N . THR B 1 132 ? -16.203 8.617 0.403 1 97.88 132 THR B N 1
ATOM 2446 C CA . THR B 1 132 ? -15.305 9.578 1.033 1 97.88 132 THR B CA 1
ATOM 2447 C C . THR B 1 132 ? -15.484 10.969 0.434 1 97.88 132 THR B C 1
ATOM 2449 O O . THR B 1 132 ? -16.016 11.109 -0.668 1 97.88 132 THR B O 1
ATOM 2452 N N . TYR B 1 133 ? -15.055 11.961 1.217 1 97.81 133 TYR B N 1
ATOM 2453 C CA . TYR B 1 133 ? -14.914 13.344 0.773 1 97.81 133 TYR B CA 1
ATOM 2454 C C . TYR B 1 133 ? -13.461 13.805 0.853 1 97.81 133 TYR B C 1
ATOM 2456 O O . TYR B 1 133 ? -12.781 13.547 1.848 1 97.81 133 TYR B O 1
ATOM 2464 N N . MET B 1 134 ? -12.953 14.422 -0.171 1 97.94 134 MET B N 1
ATOM 2465 C CA . MET B 1 134 ? -11.648 15.078 -0.177 1 97.94 134 MET B CA 1
ATOM 2466 C C . MET B 1 134 ? -11.766 16.5 -0.711 1 97.94 134 MET B C 1
ATOM 2468 O O . MET B 1 134 ? -12.391 16.734 -1.746 1 97.94 134 MET B O 1
ATOM 2472 N N . GLU B 1 135 ? -11.07 17.391 -0.048 1 97.38 135 GLU B N 1
ATOM 2473 C CA . GLU B 1 135 ? -11.031 18.766 -0.508 1 97.38 135 GLU B CA 1
ATOM 2474 C C . GLU B 1 135 ? -10.5 18.859 -1.935 1 97.38 135 GLU B C 1
ATOM 2476 O O . GLU B 1 135 ? -9.469 18.281 -2.258 1 97.38 135 GLU B O 1
ATOM 2481 N N . GLY B 1 136 ? -11.297 19.594 -2.779 1 96 136 GLY B N 1
ATOM 2482 C CA . GLY B 1 136 ? -10.883 19.766 -4.164 1 96 136 GLY B CA 1
ATOM 2483 C C . GLY B 1 136 ? -11.422 18.688 -5.082 1 96 136 GLY B C 1
ATOM 2484 O O . GLY B 1 136 ? -11.531 18.891 -6.293 1 96 136 GLY B O 1
ATOM 2485 N N . GLU B 1 137 ? -11.797 17.516 -4.617 1 97.12 137 GLU B N 1
ATOM 2486 C CA . GLU B 1 137 ? -12.305 16.391 -5.391 1 97.12 137 GLU B CA 1
ATOM 2487 C C . GLU B 1 137 ? -13.797 16.188 -5.156 1 97.12 137 GLU B C 1
ATOM 2489 O O . GLU B 1 137 ? -14.547 15.891 -6.09 1 97.12 137 GLU B O 1
ATOM 2494 N N . GLY B 1 138 ? -14.195 16.359 -3.91 1 97.94 138 GLY B N 1
ATOM 2495 C CA . GLY B 1 138 ? -15.578 16.109 -3.539 1 97.94 138 GLY B CA 1
ATOM 2496 C C . GLY B 1 138 ? -15.82 14.695 -3.061 1 97.94 138 GLY B C 1
ATOM 2497 O O . GLY B 1 138 ? -14.93 14.062 -2.49 1 97.94 138 GLY B O 1
ATOM 2498 N N . GLU B 1 139 ? -17.094 14.281 -3.223 1 98.19 139 GLU B N 1
ATOM 2499 C CA . GLU B 1 139 ? -17.484 12.953 -2.764 1 98.19 139 GLU B CA 1
ATOM 2500 C C . GLU B 1 139 ? -17.188 11.898 -3.824 1 98.19 139 GLU B C 1
ATOM 2502 O O . GLU B 1 139 ? -17.453 12.109 -5.012 1 98.19 139 GLU B O 1
ATOM 2507 N N . THR B 1 140 ? -16.656 10.812 -3.396 1 98.5 140 THR B N 1
ATOM 2508 C CA . THR B 1 140 ? -16.359 9.703 -4.297 1 98.5 140 THR B CA 1
ATOM 2509 C C . THR B 1 140 ? -16.734 8.375 -3.648 1 98.5 140 THR B C 1
ATOM 2511 O O . THR B 1 140 ? -16.453 8.148 -2.469 1 98.5 140 THR B O 1
ATOM 2514 N N . LEU B 1 141 ? -17.391 7.523 -4.406 1 98.81 141 LEU B N 1
ATOM 2515 C CA . LEU B 1 141 ? -17.656 6.152 -3.973 1 98.81 141 LEU B CA 1
ATOM 2516 C C . LEU B 1 141 ? -16.516 5.223 -4.406 1 98.81 141 LEU B C 1
ATOM 2518 O O . LEU B 1 141 ? -16.25 5.078 -5.602 1 98.81 141 LEU B O 1
ATOM 2522 N N . MET B 1 142 ? -15.906 4.621 -3.422 1 98.81 142 MET B N 1
ATOM 2523 C CA . MET B 1 142 ? -14.828 3.672 -3.666 1 98.81 142 MET B CA 1
ATOM 2524 C C . MET B 1 142 ? -15.273 2.246 -3.371 1 98.81 142 MET B C 1
ATOM 2526 O O . MET B 1 142 ? -15.812 1.97 -2.295 1 98.81 142 MET B O 1
ATOM 2530 N N . THR B 1 143 ? -15.023 1.353 -4.328 1 98.88 143 THR B N 1
ATOM 2531 C CA . THR B 1 143 ? -15.438 -0.039 -4.184 1 98.88 143 THR B CA 1
ATOM 2532 C C . THR B 1 143 ? -14.234 -0.972 -4.246 1 98.88 143 THR B C 1
ATOM 2534 O O . THR B 1 143 ? -13.117 -0.531 -4.516 1 98.88 143 THR B O 1
ATOM 2537 N N . GLN B 1 144 ? -14.484 -2.207 -3.938 1 98.81 144 GLN B N 1
ATOM 2538 C CA . GLN B 1 144 ? -13.406 -3.182 -3.98 1 98.81 144 GLN B CA 1
ATOM 2539 C C . GLN B 1 144 ? -12.539 -2.988 -5.223 1 98.81 144 GLN B C 1
ATOM 2541 O O . GLN B 1 144 ? -13.055 -2.912 -6.34 1 98.81 144 GLN B O 1
ATOM 2546 N N . GLY B 1 145 ? -11.25 -2.854 -5.023 1 98.81 145 GLY B N 1
ATOM 2547 C CA . GLY B 1 145 ? -10.336 -2.641 -6.133 1 98.81 145 GLY B CA 1
ATOM 2548 C C . GLY B 1 145 ? -10.031 -1.177 -6.387 1 98.81 145 GLY B C 1
ATOM 2549 O O . GLY B 1 145 ? -9.125 -0.848 -7.148 1 98.81 145 GLY B O 1
ATOM 2550 N N . SER B 1 146 ? -10.758 -0.25 -5.773 1 98.88 146 SER B N 1
ATOM 2551 C CA . SER B 1 146 ? -10.453 1.175 -5.855 1 98.88 146 SER B CA 1
ATOM 2552 C C . SER B 1 146 ? -9.281 1.542 -4.953 1 98.88 146 SER B C 1
ATOM 2554 O O . SER B 1 146 ? -9.062 0.91 -3.918 1 98.88 146 SER B O 1
ATOM 2556 N N . ALA B 1 147 ? -8.562 2.523 -5.367 1 98.94 147 ALA B N 1
ATOM 2557 C CA . ALA B 1 147 ? -7.469 3.098 -4.582 1 98.94 147 ALA B CA 1
ATOM 2558 C C . ALA B 1 147 ? -7.434 4.617 -4.719 1 98.94 147 ALA B C 1
ATOM 2560 O O . ALA B 1 147 ? -7.828 5.16 -5.754 1 98.94 147 ALA B O 1
ATOM 2561 N N . TRP B 1 148 ? -6.949 5.324 -3.656 1 98.88 148 TRP B N 1
ATOM 2562 C CA . TRP B 1 148 ? -6.723 6.758 -3.768 1 98.88 148 TRP B CA 1
ATOM 2563 C C . TRP B 1 148 ? -5.602 7.207 -2.836 1 98.88 148 TRP B C 1
ATOM 2565 O O . TRP B 1 148 ? -5.219 6.473 -1.918 1 98.88 148 TRP B O 1
ATOM 2575 N N . THR B 1 149 ? -5.039 8.352 -3.172 1 98.88 149 THR B N 1
ATOM 2576 C CA . THR B 1 149 ? -4.074 8.984 -2.277 1 98.88 149 THR B CA 1
ATOM 2577 C C . THR B 1 149 ? -4.707 10.156 -1.536 1 98.88 149 THR B C 1
ATOM 2579 O O . THR B 1 149 ? -5.652 10.773 -2.031 1 98.88 149 THR B O 1
ATOM 2582 N N . GLN B 1 150 ? -4.234 10.359 -0.398 1 98.56 150 GLN B N 1
ATOM 2583 C CA . GLN B 1 150 ? -4.527 11.562 0.37 1 98.56 150 GLN B CA 1
ATOM 2584 C C . GLN B 1 150 ? -3.287 12.438 0.518 1 98.56 150 GLN B C 1
ATOM 2586 O O . GLN B 1 150 ? -2.439 12.188 1.376 1 98.56 150 GLN B O 1
ATOM 2591 N N . PRO B 1 151 ? -3.191 13.508 -0.318 1 98.31 151 PRO B N 1
ATOM 2592 C CA . PRO B 1 151 ? -2.037 14.406 -0.233 1 98.31 151 PRO B CA 1
ATOM 2593 C C . PRO B 1 151 ? -1.85 14.992 1.164 1 98.31 151 PRO B C 1
ATOM 2595 O O . PRO B 1 151 ? -2.805 15.062 1.942 1 98.31 151 PRO B O 1
ATOM 2598 N N . PRO B 1 152 ? -0.56 15.422 1.437 1 97.94 152 PRO B N 1
ATOM 2599 C CA . PRO B 1 152 ? -0.281 15.992 2.758 1 97.94 152 PRO B CA 1
ATOM 2600 C C . PRO B 1 152 ? -1.247 17.109 3.135 1 97.94 152 PRO B C 1
ATOM 2602 O O . PRO B 1 152 ? -1.441 18.047 2.357 1 97.94 152 PRO B O 1
ATOM 2605 N N . ARG B 1 153 ? -1.939 16.891 4.262 1 97.44 153 ARG B N 1
ATOM 2606 C CA . ARG B 1 153 ? -2.768 17.891 4.926 1 97.44 153 ARG B CA 1
ATOM 2607 C C . ARG B 1 153 ? -4.051 18.141 4.141 1 97.44 153 ARG B C 1
ATOM 2609 O O . ARG B 1 153 ? -4.707 19.172 4.328 1 97.44 153 ARG B O 1
ATOM 2616 N N . ILE B 1 154 ? -4.402 17.266 3.271 1 97.88 154 ILE B N 1
ATOM 2617 C CA . ILE B 1 154 ? -5.68 17.422 2.59 1 97.88 154 ILE B CA 1
ATOM 2618 C C . ILE B 1 154 ? -6.824 17.203 3.58 1 97.88 154 ILE B C 1
ATOM 2620 O O . ILE B 1 154 ? -6.793 16.266 4.371 1 97.88 154 ILE B O 1
ATOM 2624 N N . ARG B 1 155 ? -7.762 18.062 3.52 1 97.94 155 ARG B N 1
ATOM 2625 C CA . ARG B 1 155 ? -8.961 17.859 4.328 1 97.94 155 ARG B CA 1
ATOM 2626 C C . ARG B 1 155 ? -9.836 16.766 3.748 1 97.94 155 ARG B C 1
ATOM 2628 O O . ARG B 1 155 ? -10.164 16.781 2.559 1 97.94 155 ARG B O 1
ATOM 2635 N N . HIS B 1 156 ? -10.219 15.82 4.625 1 97.81 156 HIS B N 1
ATOM 2636 C CA . HIS B 1 156 ? -11.008 14.688 4.137 1 97.81 156 HIS B CA 1
ATOM 2637 C C . HIS B 1 156 ? -11.836 14.07 5.258 1 97.81 156 HIS B C 1
ATOM 2639 O O . HIS B 1 156 ? -11.625 14.383 6.434 1 97.81 156 HIS B O 1
ATOM 2645 N N . MET B 1 157 ? -12.836 13.266 4.82 1 96.5 157 MET B N 1
ATOM 2646 C CA . MET B 1 157 ? -13.656 12.523 5.777 1 96.5 157 MET B CA 1
ATOM 2647 C C . MET B 1 157 ? -14.344 11.344 5.102 1 96.5 157 MET B C 1
ATOM 2649 O O . MET B 1 157 ? -14.484 11.32 3.879 1 96.5 157 MET B O 1
ATOM 2653 N N . ILE B 1 158 ? -14.664 10.375 5.91 1 96.19 158 ILE B N 1
ATOM 2654 C CA . ILE B 1 158 ? -15.508 9.273 5.465 1 96.19 158 ILE B CA 1
ATOM 2655 C C . ILE B 1 158 ? -16.984 9.641 5.652 1 96.19 158 ILE B C 1
ATOM 2657 O O . ILE B 1 158 ? -17.359 10.18 6.691 1 96.19 158 ILE B O 1
ATOM 2661 N N . LEU B 1 159 ? -17.812 9.344 4.656 1 96.56 159 LEU B N 1
ATOM 2662 C CA . LEU B 1 159 ? -19.234 9.711 4.688 1 96.56 159 LEU B CA 1
ATOM 2663 C C . LEU B 1 159 ? -20.094 8.492 4.973 1 96.56 159 LEU B C 1
ATOM 2665 O O . LEU B 1 159 ? -21.125 8.594 5.641 1 96.56 159 LEU B O 1
ATOM 2669 N N . ASP B 1 160 ? -19.75 7.395 4.414 1 96.88 160 ASP B N 1
ATOM 2670 C CA . ASP B 1 160 ? -20.5 6.148 4.535 1 96.88 160 ASP B CA 1
ATOM 2671 C C . ASP B 1 160 ? -19.641 4.949 4.129 1 96.88 160 ASP B C 1
ATOM 2673 O O . ASP B 1 160 ? -18.594 5.113 3.502 1 96.88 160 ASP B O 1
ATOM 2677 N N . TYR B 1 161 ? -20.094 3.775 4.551 1 97.31 161 TYR B N 1
ATOM 2678 C CA . TYR B 1 161 ? -19.391 2.562 4.152 1 97.31 161 TYR B CA 1
ATOM 2679 C C . TYR B 1 161 ? -20.281 1.336 4.305 1 97.31 161 TYR B C 1
ATOM 2681 O O . TYR B 1 161 ? -21.266 1.371 5.039 1 97.31 161 TYR B O 1
ATOM 2689 N N . SER B 1 162 ? -19.953 0.298 3.602 1 97.38 162 SER B N 1
ATOM 2690 C CA . SER B 1 162 ? -20.656 -0.968 3.717 1 97.38 162 SER B CA 1
ATOM 2691 C C . SER B 1 162 ? -20.281 -1.701 5 1 97.38 162 SER B C 1
ATOM 2693 O O . SER B 1 162 ? -19.188 -1.498 5.539 1 97.38 162 SER B O 1
ATOM 2695 N N . GLY B 1 163 ? -21.078 -2.611 5.484 1 95.31 163 GLY B N 1
ATOM 2696 C CA . GLY B 1 163 ? -20.875 -3.309 6.746 1 95.31 163 GLY B CA 1
ATOM 2697 C C . GLY B 1 163 ? -19.734 -4.309 6.699 1 95.31 163 GLY B C 1
ATOM 2698 O O . GLY B 1 163 ? -19.344 -4.852 7.734 1 95.31 163 GLY B O 1
ATOM 2699 N N . ASP B 1 164 ? -19.125 -4.527 5.547 1 95.88 164 ASP B N 1
ATOM 2700 C CA . ASP B 1 164 ? -18.062 -5.527 5.398 1 95.88 164 ASP B CA 1
ATOM 2701 C C . ASP B 1 164 ? -16.797 -4.91 4.805 1 95.88 164 ASP B C 1
ATOM 2703 O O . ASP B 1 164 ? -15.938 -5.625 4.293 1 95.88 164 ASP B O 1
ATOM 2707 N N . VAL B 1 165 ? -16.703 -3.57 4.875 1 98 165 VAL B N 1
ATOM 2708 C CA . VAL B 1 165 ? -15.617 -2.908 4.16 1 98 165 VAL B CA 1
ATOM 2709 C C . VAL B 1 165 ? -14.297 -3.189 4.859 1 98 165 VAL B C 1
ATOM 2711 O O . VAL B 1 165 ? -14.219 -3.182 6.094 1 98 165 VAL B O 1
ATOM 2714 N N . GLU B 1 166 ? -13.281 -3.529 4.062 1 98.56 166 GLU B N 1
ATOM 2715 C CA . GLU B 1 166 ? -11.891 -3.621 4.496 1 98.56 166 GLU B CA 1
ATOM 2716 C C . GLU B 1 166 ? -10.984 -2.75 3.629 1 98.56 166 GLU B C 1
ATOM 2718 O O . GLU B 1 166 ? -11.055 -2.803 2.4 1 98.56 166 GLU B O 1
ATOM 2723 N N . LEU B 1 167 ? -10.156 -1.942 4.34 1 98.69 167 LEU B N 1
ATOM 2724 C CA . LEU B 1 167 ? -9.273 -0.986 3.684 1 98.69 167 LEU B CA 1
ATOM 2725 C C . LEU B 1 167 ? -7.816 -1.269 4.023 1 98.69 167 LEU B C 1
AT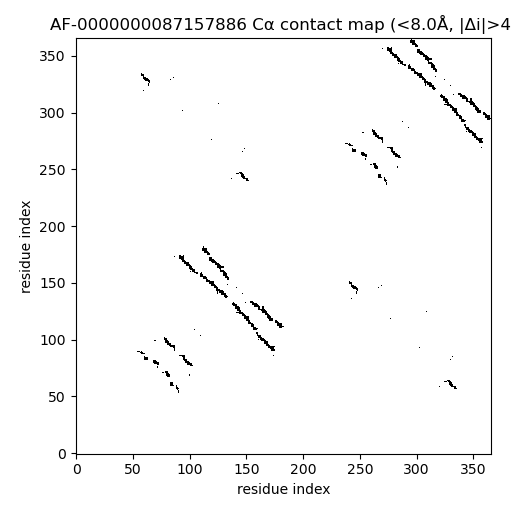OM 2727 O O . LEU B 1 167 ? -7.469 -1.449 5.195 1 98.69 167 LEU B O 1
ATOM 2731 N N . LEU B 1 168 ? -6.957 -1.351 3.014 1 98.94 168 LEU B N 1
ATOM 2732 C CA . LEU B 1 168 ? -5.516 -1.302 3.232 1 98.94 168 LEU B CA 1
ATOM 2733 C C . LEU B 1 168 ? -5.012 0.138 3.215 1 98.94 168 LEU B C 1
ATOM 2735 O O . LEU B 1 168 ? -5.227 0.863 2.24 1 98.94 168 LEU B O 1
ATOM 2739 N N . GLU B 1 169 ? -4.418 0.538 4.262 1 98.81 169 GLU B N 1
ATOM 2740 C CA . GLU B 1 169 ? -3.852 1.88 4.359 1 98.81 169 GLU B CA 1
ATOM 2741 C C . GLU B 1 169 ? -2.334 1.828 4.508 1 98.81 169 GLU B C 1
ATOM 2743 O O . GLU B 1 169 ? -1.812 1.067 5.324 1 98.81 169 GLU B O 1
ATOM 2748 N N . VAL B 1 170 ? -1.613 2.553 3.691 1 98.88 170 VAL B N 1
ATOM 2749 C CA . VAL B 1 170 ? -0.165 2.719 3.74 1 98.88 170 VAL B CA 1
ATOM 2750 C C . VAL B 1 170 ? 0.179 4.188 3.967 1 98.88 170 VAL B C 1
ATOM 2752 O O . VAL B 1 170 ? -0.271 5.059 3.219 1 98.88 170 VAL B O 1
ATOM 2755 N N . ILE B 1 171 ? 1.029 4.469 4.984 1 98.69 171 ILE B N 1
ATOM 2756 C CA . ILE B 1 171 ? 1.248 5.852 5.398 1 98.69 171 ILE B CA 1
ATOM 2757 C C . ILE B 1 171 ? 2.725 6.066 5.723 1 98.69 171 ILE B C 1
ATOM 2759 O O . ILE B 1 171 ? 3.361 5.211 6.344 1 98.69 171 ILE B O 1
ATOM 2763 N N . LEU B 1 172 ? 3.277 7.156 5.281 1 98.5 172 LEU B N 1
ATOM 2764 C CA . LEU B 1 172 ? 4.625 7.59 5.637 1 98.5 172 LEU B CA 1
ATOM 2765 C C . LEU B 1 172 ? 4.613 9.016 6.176 1 98.5 172 LEU B C 1
ATOM 2767 O O . LEU B 1 172 ? 4.02 9.906 5.566 1 98.5 172 LEU B O 1
ATOM 2771 N N . PRO B 1 173 ? 5.289 9.297 7.285 1 98.31 173 PRO B N 1
ATOM 2772 C CA . PRO B 1 173 ? 5.922 8.32 8.172 1 98.31 173 PRO B CA 1
ATOM 2773 C C . PRO B 1 173 ? 4.91 7.562 9.031 1 98.31 173 PRO B C 1
ATOM 2775 O O . PRO B 1 173 ? 3.709 7.832 8.961 1 98.31 173 PRO B O 1
ATOM 2778 N N . ALA B 1 174 ? 5.383 6.562 9.805 1 98.12 174 ALA B N 1
ATOM 2779 C CA . ALA B 1 174 ? 4.523 5.715 10.625 1 98.12 174 ALA B CA 1
ATOM 2780 C C . ALA B 1 174 ? 3.799 6.535 11.688 1 98.12 174 ALA B C 1
ATOM 2782 O O . ALA B 1 174 ? 2.633 6.277 11.992 1 98.12 174 ALA B O 1
ATOM 2783 N N . GLU B 1 175 ? 4.5 7.43 12.289 1 96.75 175 GLU B N 1
ATOM 2784 C CA . GLU B 1 175 ? 3.9 8.344 13.258 1 96.75 175 GLU B CA 1
ATOM 2785 C C . GLU B 1 175 ? 3.613 9.703 12.625 1 96.75 175 GLU B C 1
ATOM 2787 O O . GLU B 1 175 ? 4.461 10.258 11.922 1 96.75 175 GLU B O 1
ATOM 2792 N N . PHE B 1 176 ? 2.434 10.148 12.844 1 96.25 176 PHE B N 1
ATOM 2793 C CA . PHE B 1 176 ? 2.035 11.422 12.266 1 96.25 176 PHE B CA 1
ATOM 2794 C C . PHE B 1 176 ? 0.96 12.102 13.109 1 96.25 176 PHE B C 1
ATOM 2796 O O . PHE B 1 176 ? 0.285 11.438 13.898 1 96.25 176 PHE B O 1
ATOM 2803 N N . LYS B 1 177 ? 0.822 13.344 12.867 1 96.44 177 LYS B N 1
ATOM 2804 C CA . LYS B 1 177 ? -0.194 14.133 13.562 1 96.44 177 LYS B CA 1
ATOM 2805 C C . LYS B 1 177 ? -1.516 14.117 12.797 1 96.44 177 LYS B C 1
ATOM 2807 O O . LYS B 1 177 ? -1.53 14.227 11.57 1 96.44 177 LYS B O 1
ATOM 2812 N N . THR B 1 178 ? -2.623 13.953 13.5 1 95.44 178 THR B N 1
ATOM 2813 C CA . THR B 1 178 ? -3.982 14.125 13 1 95.44 178 THR B CA 1
ATOM 2814 C C . THR B 1 178 ? -4.633 15.359 13.617 1 95.44 178 THR B C 1
ATOM 2816 O O . THR B 1 178 ? -4.574 15.555 14.836 1 95.44 178 THR B O 1
ATOM 2819 N N . VAL B 1 179 ? -5.23 16.172 12.789 1 96.56 179 VAL B N 1
ATOM 2820 C CA . VAL B 1 179 ? -5.898 17.375 13.281 1 96.56 179 VAL B CA 1
ATOM 2821 C C . VAL B 1 179 ? -7.359 17.375 12.836 1 96.56 179 VAL B C 1
ATOM 2823 O O . VAL B 1 179 ? -7.648 17.422 11.633 1 96.56 179 VAL B O 1
ATOM 2826 N N . GLU B 1 180 ? -8.289 17.25 13.773 1 94.38 180 GLU B N 1
ATOM 2827 C CA . GLU B 1 180 ? -9.719 17.359 13.492 1 94.38 180 GLU B CA 1
ATOM 2828 C C . GLU B 1 180 ? -10.141 18.812 13.336 1 94.38 180 GLU B C 1
ATOM 2830 O O . GLU B 1 180 ? -9.703 19.672 14.109 1 94.38 180 GLU B O 1
ATOM 2835 N N . LEU B 1 181 ? -10.977 19.031 12.305 1 91.31 181 LEU B N 1
ATOM 2836 C CA . LEU B 1 181 ? -11.43 20.391 12.055 1 91.31 181 LEU B CA 1
ATOM 2837 C C . LEU B 1 181 ? -12.883 20.562 12.469 1 91.31 181 LEU B C 1
ATOM 2839 O O . LEU B 1 181 ? -13.711 19.688 12.234 1 91.31 181 LEU B O 1
ATOM 2843 N N . LYS B 1 182 ? -13.133 21.391 13.461 1 77.69 182 LYS B N 1
ATOM 2844 C CA . LYS B 1 182 ? -14.477 21.672 13.945 1 77.69 182 LYS B CA 1
ATOM 2845 C C . LYS B 1 182 ? -15.266 22.5 12.93 1 77.69 182 LYS B C 1
ATOM 2847 O O . LYS B 1 182 ? -14.688 23.344 12.227 1 77.69 182 LYS B O 1
ATOM 2852 N N . ALA B 1 183 ? -16.5 21.875 12.547 1 59.09 183 ALA B N 1
ATOM 2853 C CA . ALA B 1 183 ? -17.406 22.672 11.734 1 59.09 183 ALA B CA 1
ATOM 2854 C C . ALA B 1 183 ? -17.594 24.062 12.328 1 59.09 183 ALA B C 1
ATOM 2856 O O . ALA B 1 183 ? -17.484 24.25 13.539 1 59.09 183 ALA B O 1
#